Protein AF-A0A2E3BZE8-F1 (afdb_monomer_lite)

Structure (mmCIF, N/CA/C/O backbone):
data_AF-A0A2E3BZE8-F1
#
_entry.id   AF-A0A2E3BZE8-F1
#
loop_
_atom_site.group_PDB
_atom_site.id
_atom_site.type_symbol
_atom_site.label_atom_id
_atom_site.label_alt_id
_atom_site.label_comp_id
_atom_site.label_asym_id
_atom_site.label_entity_id
_atom_site.label_seq_id
_atom_site.pdbx_PDB_ins_code
_atom_site.Cartn_x
_atom_site.Cartn_y
_atom_site.Cartn_z
_atom_site.occupancy
_atom_site.B_iso_or_equiv
_atom_site.auth_seq_id
_atom_site.auth_comp_id
_atom_site.auth_asym_id
_atom_site.auth_atom_id
_atom_site.pdbx_PDB_model_num
ATOM 1 N N . MET A 1 1 ? -18.533 17.119 32.864 1.00 34.22 1 MET A N 1
ATOM 2 C CA . MET A 1 1 ? -18.103 16.038 33.777 1.00 34.22 1 MET A CA 1
ATOM 3 C C . MET A 1 1 ? -16.631 15.806 33.502 1.00 34.22 1 MET A C 1
ATOM 5 O O . MET A 1 1 ? -16.277 15.773 32.334 1.00 34.22 1 MET A O 1
ATOM 9 N N . ALA A 1 2 ? -15.791 15.794 34.536 1.00 28.31 2 ALA A N 1
ATOM 10 C CA . ALA A 1 2 ? -14.336 15.775 34.400 1.00 28.31 2 ALA A CA 1
ATOM 11 C C . ALA A 1 2 ? -13.867 14.478 33.720 1.00 28.31 2 ALA A C 1
ATOM 13 O O . ALA A 1 2 ? -13.972 13.406 34.313 1.00 28.31 2 ALA A O 1
ATOM 14 N N . SER A 1 3 ? -13.393 14.578 32.476 1.00 34.66 3 SER A N 1
ATOM 15 C CA . SER A 1 3 ? -12.684 13.498 31.798 1.00 34.66 3 SER A CA 1
ATOM 16 C C . SER A 1 3 ? -11.308 13.385 32.433 1.00 34.66 3 SER A C 1
ATOM 18 O O . SER A 1 3 ? -10.501 14.308 32.368 1.00 34.66 3 SER A O 1
ATOM 20 N N . THR A 1 4 ? -11.035 12.265 33.088 1.00 42.59 4 THR A N 1
ATOM 21 C CA . THR A 1 4 ? -9.654 11.847 33.304 1.00 42.59 4 THR A CA 1
ATOM 22 C C . THR A 1 4 ? -9.092 11.603 31.905 1.00 42.59 4 THR A C 1
ATOM 24 O O . THR A 1 4 ? -9.477 10.633 31.259 1.00 42.59 4 THR A O 1
ATOM 27 N N . GLU A 1 5 ? -8.327 12.553 31.368 1.00 57.06 5 GLU A N 1
ATOM 28 C CA . GLU A 1 5 ? -7.725 12.426 30.038 1.00 57.06 5 GLU A CA 1
ATOM 29 C C . GLU A 1 5 ? -6.715 11.280 30.092 1.00 57.06 5 GLU A C 1
ATOM 31 O O . GLU A 1 5 ? -5.669 11.374 30.736 1.00 57.06 5 GLU A O 1
ATOM 36 N N . TYR A 1 6 ? -7.066 10.152 29.479 1.00 77.38 6 TYR A N 1
ATOM 37 C CA . TYR A 1 6 ? -6.140 9.048 29.315 1.00 77.38 6 TYR A CA 1
ATOM 38 C C . TYR A 1 6 ? -5.202 9.395 28.157 1.00 77.38 6 TYR A C 1
ATOM 40 O O . TYR A 1 6 ? -5.592 9.341 26.992 1.00 77.38 6 TYR A O 1
ATOM 48 N N . LEU A 1 7 ? -3.976 9.787 28.497 1.00 87.44 7 LEU A N 1
ATOM 49 C CA . LEU A 1 7 ? -2.943 10.174 27.540 1.00 87.44 7 LEU A CA 1
ATOM 50 C C . LEU A 1 7 ? -2.061 8.969 27.199 1.00 87.44 7 LEU A C 1
ATOM 52 O O . LEU A 1 7 ? -1.610 8.251 28.093 1.00 87.44 7 LEU A O 1
ATOM 56 N N . LEU A 1 8 ? -1.790 8.775 25.911 1.00 92.88 8 LEU A N 1
ATOM 57 C CA . LEU A 1 8 ? -0.784 7.848 25.403 1.00 92.88 8 LEU A CA 1
ATOM 58 C C . LEU A 1 8 ? 0.328 8.620 24.701 1.00 92.88 8 LEU A C 1
ATOM 60 O O . LEU A 1 8 ? 0.103 9.656 24.082 1.00 92.88 8 LEU A O 1
ATOM 64 N N . GLU A 1 9 ? 1.542 8.100 24.778 1.00 92.25 9 GLU A N 1
ATOM 65 C CA . GLU A 1 9 ? 2.711 8.735 24.184 1.00 92.25 9 GLU A CA 1
ATOM 66 C C . GLU A 1 9 ? 3.008 8.118 22.812 1.00 92.25 9 GLU A C 1
ATOM 68 O O . GLU A 1 9 ? 3.088 6.894 22.686 1.00 92.25 9 GLU A O 1
ATOM 73 N N . PHE A 1 10 ? 3.152 8.943 21.774 1.00 92.50 10 PHE A N 1
ATOM 74 C CA . PHE A 1 10 ? 3.497 8.469 20.432 1.00 92.50 10 PHE A CA 1
ATOM 75 C C . PHE A 1 10 ? 4.842 7.726 20.440 1.00 92.50 10 PHE A C 1
ATOM 77 O O . PHE A 1 10 ? 5.816 8.205 21.013 1.00 92.50 10 PHE A O 1
ATOM 84 N N . GLY A 1 11 ? 4.908 6.564 19.791 1.00 90.81 11 GLY A N 1
ATOM 85 C CA . GLY A 1 11 ? 6.099 5.709 19.764 1.00 90.81 11 GLY A CA 1
ATOM 86 C C . GLY A 1 11 ? 6.314 4.883 21.037 1.00 90.81 11 GLY A C 1
ATOM 87 O O . GLY A 1 11 ? 7.234 4.067 21.100 1.00 90.81 11 GLY A O 1
ATOM 88 N N . SER A 1 12 ? 5.475 5.056 22.066 1.00 92.94 12 SER A N 1
ATOM 89 C CA . SER A 1 12 ? 5.532 4.200 23.253 1.00 92.94 12 SER A CA 1
ATOM 90 C C . SER A 1 12 ? 5.038 2.785 22.946 1.00 92.94 12 SER A C 1
ATOM 92 O O . SER A 1 12 ? 4.241 2.557 22.034 1.00 92.94 12 SER A O 1
ATOM 94 N N . PHE A 1 13 ? 5.528 1.818 23.721 1.00 94.19 13 PHE A N 1
ATOM 95 C CA . PHE A 1 13 ? 5.222 0.403 23.545 1.00 94.19 13 PHE A CA 1
ATOM 96 C C . PHE A 1 13 ? 4.198 -0.068 24.581 1.00 94.19 13 PHE A C 1
ATOM 98 O O . PHE A 1 13 ? 4.456 0.001 25.783 1.00 94.19 13 PHE A O 1
ATOM 105 N N . LEU A 1 14 ? 3.055 -0.579 24.117 1.00 93.31 14 LEU A N 1
ATOM 106 C CA . LEU A 1 14 ? 1.966 -1.064 24.976 1.00 93.31 14 LEU A CA 1
ATOM 107 C C . LEU A 1 14 ? 2.020 -2.570 25.268 1.00 93.31 14 LEU A C 1
ATOM 109 O O . LEU A 1 14 ? 1.287 -3.049 26.133 1.00 93.31 14 LEU A O 1
ATOM 113 N N . GLY A 1 15 ? 2.895 -3.313 24.591 1.00 93.50 15 GLY A N 1
ATOM 114 C CA . GLY A 1 15 ? 2.989 -4.770 24.693 1.00 93.50 15 GLY A CA 1
ATOM 115 C C . GLY A 1 15 ? 2.784 -5.451 23.346 1.00 93.50 15 GLY A C 1
ATOM 116 O O . GLY A 1 15 ? 2.519 -4.796 22.351 1.00 93.50 15 GLY A O 1
ATOM 117 N N . GLU A 1 16 ? 2.897 -6.774 23.308 1.00 93.69 16 GLU A N 1
ATOM 118 C CA . GLU A 1 16 ? 2.625 -7.558 22.099 1.00 93.69 16 GLU A CA 1
ATOM 119 C C . GLU A 1 16 ? 1.145 -7.970 22.020 1.00 93.69 16 GLU A C 1
ATOM 121 O O . GLU A 1 16 ? 0.437 -8.004 23.032 1.00 93.69 16 GLU A O 1
ATOM 126 N N . GLU A 1 17 ? 0.668 -8.320 20.820 1.00 93.56 17 GLU A N 1
ATOM 127 C CA . GLU A 1 17 ? -0.657 -8.927 20.665 1.00 93.56 17 GLU A CA 1
ATOM 128 C C . GLU A 1 17 ? -0.767 -10.228 21.477 1.00 93.56 17 GLU A C 1
ATOM 130 O O . GLU A 1 17 ? 0.190 -10.991 21.634 1.00 93.56 17 GLU A O 1
ATOM 135 N N . THR A 1 18 ? -1.975 -10.532 21.949 1.00 94.19 18 THR A N 1
ATOM 136 C CA . THR A 1 18 ? -2.276 -11.777 22.671 1.00 94.19 18 THR A CA 1
ATOM 137 C C . THR A 1 18 ? -3.577 -12.387 22.152 1.00 94.19 18 THR A C 1
ATOM 139 O O . THR A 1 18 ? -4.221 -11.857 21.247 1.00 94.19 18 THR A O 1
ATOM 142 N N . LEU A 1 19 ? -4.022 -13.521 22.701 1.00 92.62 19 LEU A N 1
ATOM 143 C CA . LEU A 1 19 ? -5.352 -14.034 22.348 1.00 92.62 19 LEU A CA 1
ATOM 144 C C . LEU A 1 19 ? -6.480 -13.073 22.740 1.00 92.62 19 LEU A C 1
ATOM 146 O O . LEU A 1 19 ? -7.500 -13.074 22.055 1.00 92.62 19 LEU A O 1
ATOM 150 N N . GLU A 1 20 ? -6.269 -12.262 23.779 1.00 94.94 20 GLU A N 1
ATOM 151 C CA . GLU A 1 20 ? -7.228 -11.297 24.325 1.00 94.94 20 GLU A CA 1
ATOM 152 C C . GLU A 1 20 ? -7.051 -9.885 23.765 1.00 94.94 20 GLU A C 1
ATOM 154 O O . GLU A 1 20 ? -7.937 -9.062 23.941 1.00 94.94 20 GLU A O 1
ATOM 159 N N . VAL A 1 21 ? -5.929 -9.585 23.107 1.00 95.62 21 VAL A N 1
ATOM 160 C CA . VAL A 1 21 ? -5.599 -8.238 22.625 1.00 95.62 21 VAL A CA 1
ATOM 161 C C . VAL A 1 21 ? -5.227 -8.293 21.151 1.00 95.62 21 VAL A C 1
ATOM 163 O O . VAL A 1 21 ? -4.306 -9.012 20.766 1.00 95.62 21 VAL A O 1
ATOM 166 N N . GLU A 1 22 ? -5.932 -7.516 20.338 1.00 97.06 22 GLU A N 1
ATOM 167 C CA . GLU A 1 22 ? -5.628 -7.300 18.927 1.00 97.06 22 GLU A CA 1
ATOM 168 C C . GLU A 1 22 ? -5.341 -5.818 18.671 1.00 97.06 22 GLU A C 1
ATOM 170 O O . GLU A 1 22 ? -6.134 -4.946 19.043 1.00 97.06 22 GLU A O 1
ATOM 175 N N . PHE A 1 23 ? -4.250 -5.542 17.965 1.00 97.38 23 PHE A N 1
ATOM 176 C CA . PHE A 1 23 ? -3.869 -4.209 17.524 1.00 97.38 23 PHE A CA 1
ATOM 177 C C . PHE A 1 23 ? -4.143 -4.037 16.040 1.00 97.38 23 PHE A C 1
ATOM 179 O O . PHE A 1 23 ? -4.010 -4.965 15.243 1.00 97.38 23 PHE A O 1
ATOM 186 N N . LYS A 1 24 ? -4.582 -2.848 15.638 1.00 95.81 24 LYS A N 1
ATOM 187 C CA . LYS A 1 24 ? -4.798 -2.514 14.234 1.00 95.81 24 LYS A CA 1
ATOM 188 C C . LYS A 1 24 ? -4.167 -1.179 13.903 1.00 95.81 24 LYS A C 1
ATOM 190 O O . LYS A 1 24 ? -4.639 -0.116 14.321 1.00 95.81 24 LYS A O 1
ATOM 195 N N . GLU A 1 25 ? -3.152 -1.261 13.052 1.00 94.25 25 GLU A N 1
ATOM 196 C CA . GLU A 1 25 ? -2.464 -0.098 12.525 1.00 94.25 25 GLU A CA 1
ATOM 197 C C . GLU A 1 25 ? -3.381 0.691 11.584 1.00 94.25 25 GLU A C 1
ATOM 199 O O . GLU A 1 25 ? -3.942 0.160 10.612 1.00 94.25 25 GLU A O 1
ATOM 204 N N . PHE A 1 26 ? -3.531 1.984 11.860 1.00 91.38 26 PHE A N 1
ATOM 205 C CA . PHE A 1 26 ? -4.225 2.887 10.958 1.00 91.38 26 PHE A CA 1
ATOM 206 C C . PHE A 1 26 ? -3.326 3.213 9.761 1.00 91.38 26 PHE A C 1
ATOM 208 O O . PHE A 1 26 ? -2.214 3.699 9.929 1.00 91.38 26 PHE A O 1
ATOM 215 N N . SER A 1 27 ? -3.813 2.980 8.540 1.00 87.94 27 SER A N 1
ATOM 216 C CA . SER A 1 27 ? -3.079 3.338 7.325 1.00 87.94 27 SER A CA 1
ATOM 217 C C . SER A 1 27 ? -4.012 3.788 6.204 1.00 87.94 27 SER A C 1
ATOM 219 O O . SER A 1 27 ? -5.048 3.173 5.918 1.00 87.94 27 SER A O 1
ATOM 221 N N . LEU A 1 28 ? -3.613 4.851 5.504 1.00 82.88 28 LEU A N 1
ATOM 222 C CA . LEU A 1 28 ? -4.351 5.406 4.372 1.00 82.88 28 LEU A CA 1
ATOM 223 C C . LEU A 1 28 ? -4.132 4.574 3.098 1.00 82.88 28 LEU A C 1
ATOM 225 O O . LEU A 1 28 ? -3.298 4.880 2.244 1.00 82.88 28 LEU A O 1
ATOM 229 N N . ARG A 1 29 ? -4.879 3.478 2.943 1.00 73.12 29 ARG A N 1
ATOM 230 C CA . ARG A 1 29 ? -4.656 2.515 1.847 1.00 73.12 29 ARG A CA 1
ATOM 231 C C . ARG A 1 29 ? -4.663 3.153 0.449 1.00 73.12 29 ARG A C 1
ATOM 233 O O . ARG A 1 29 ? -5.627 3.791 0.036 1.00 73.12 29 ARG A O 1
ATOM 240 N N . LYS A 1 30 ? -3.624 2.846 -0.340 1.00 63.56 30 LYS A N 1
ATOM 241 C CA . LYS A 1 30 ? -3.334 3.433 -1.666 1.00 63.56 30 LYS A CA 1
ATOM 242 C C . LYS A 1 30 ? -4.493 3.434 -2.661 1.00 63.56 30 LYS A C 1
ATOM 244 O O . LYS A 1 30 ? -4.677 4.417 -3.360 1.00 63.56 30 LYS A O 1
ATOM 249 N N . HIS A 1 31 ? -5.252 2.343 -2.748 1.00 62.84 31 HIS A N 1
ATOM 250 C CA . HIS A 1 31 ? -6.355 2.223 -3.712 1.00 62.84 31 HIS A CA 1
ATOM 251 C C . HIS A 1 31 ? -7.541 3.142 -3.389 1.00 62.84 31 HIS A C 1
ATOM 253 O O . HIS A 1 31 ? -8.444 3.269 -4.206 1.00 62.84 31 HIS A O 1
ATOM 259 N N . ARG A 1 32 ? -7.544 3.756 -2.202 1.00 61.53 32 ARG A N 1
ATOM 260 C CA . ARG A 1 32 ? -8.564 4.707 -1.765 1.00 61.53 32 ARG A CA 1
ATOM 261 C C . ARG A 1 32 ? -8.051 6.137 -1.717 1.00 61.53 32 ARG A C 1
ATOM 263 O O . ARG A 1 32 ? -8.847 7.043 -1.533 1.00 61.53 32 ARG A O 1
ATOM 270 N N . LEU A 1 33 ? -6.744 6.346 -1.876 1.00 67.31 33 LEU A N 1
ATOM 271 C CA . LEU A 1 33 ? -6.174 7.683 -1.919 1.00 67.31 33 LEU A CA 1
ATOM 272 C C . LEU A 1 33 ? -6.591 8.347 -3.231 1.00 67.31 33 LEU A C 1
ATOM 274 O O . LEU A 1 33 ? -6.132 7.962 -4.304 1.00 67.31 33 LEU A O 1
ATOM 278 N N . ILE A 1 34 ? -7.475 9.337 -3.118 1.00 72.50 34 ILE A N 1
ATOM 279 C CA . ILE A 1 34 ? -7.963 10.148 -4.243 1.00 72.50 34 ILE A CA 1
ATOM 280 C C . ILE A 1 34 ? -6.951 11.263 -4.582 1.00 72.50 34 ILE A C 1
ATOM 282 O O . ILE A 1 34 ? -7.037 11.884 -5.636 1.00 72.50 34 ILE A O 1
ATOM 286 N N . PHE A 1 35 ? -5.955 11.488 -3.719 1.00 80.56 35 PHE A N 1
ATOM 287 C CA . PHE A 1 35 ? -4.980 12.561 -3.880 1.00 80.56 35 PHE A CA 1
ATOM 288 C C . PHE A 1 35 ? -4.013 12.302 -5.037 1.00 80.56 35 PHE A C 1
ATOM 290 O O . PHE A 1 35 ? -3.425 11.229 -5.172 1.00 80.56 35 PHE A O 1
ATOM 297 N N . THR A 1 36 ? -3.794 13.330 -5.839 1.00 82.69 36 THR A N 1
ATOM 298 C CA . THR A 1 36 ? -2.708 13.439 -6.803 1.00 82.69 36 THR A CA 1
ATOM 299 C C . THR A 1 36 ? -1.374 13.640 -6.088 1.00 82.69 36 THR A C 1
ATOM 301 O O . THR A 1 36 ? -1.296 14.073 -4.939 1.00 82.69 36 THR A O 1
ATOM 304 N N . LYS A 1 37 ? -0.276 13.363 -6.793 1.00 80.75 37 LYS A N 1
ATOM 305 C CA . LYS A 1 37 ? 1.073 13.582 -6.262 1.00 80.75 37 LYS A CA 1
ATOM 306 C C . LYS A 1 37 ? 1.313 15.039 -5.837 1.00 80.75 37 LYS A C 1
ATOM 308 O O . LYS A 1 37 ? 1.992 15.269 -4.839 1.00 80.75 37 LYS A O 1
ATOM 313 N N . ASP A 1 38 ? 0.771 15.996 -6.587 1.00 82.38 38 ASP A N 1
ATOM 314 C CA . ASP A 1 38 ? 0.958 17.423 -6.317 1.00 82.38 38 ASP A CA 1
ATOM 315 C C . ASP A 1 38 ? 0.174 17.868 -5.076 1.00 82.38 38 ASP A C 1
ATOM 317 O O . ASP A 1 38 ? 0.690 18.652 -4.282 1.00 82.38 38 ASP A O 1
ATOM 321 N N . GLU A 1 39 ? -1.015 17.303 -4.842 1.00 85.88 39 GLU A N 1
ATOM 322 C CA . GLU A 1 39 ? -1.764 17.509 -3.595 1.00 85.88 39 GLU A CA 1
ATOM 323 C C . GLU A 1 39 ? -0.997 16.962 -2.394 1.00 85.88 39 GLU A C 1
ATOM 325 O O . GLU A 1 39 ? -0.782 17.686 -1.425 1.00 85.88 39 GLU A O 1
ATOM 330 N N . VAL A 1 40 ? -0.490 15.727 -2.480 1.00 84.62 40 VAL A N 1
ATOM 331 C CA . VAL A 1 40 ? 0.312 15.145 -1.392 1.00 84.62 40 VAL A CA 1
ATOM 332 C C . VAL A 1 40 ? 1.564 15.979 -1.115 1.00 84.62 40 VAL A C 1
ATOM 334 O O . VAL A 1 40 ? 1.919 16.215 0.039 1.00 84.62 40 VAL A O 1
ATOM 337 N N . TYR A 1 41 ? 2.225 16.467 -2.166 1.00 81.62 41 TYR A N 1
ATOM 338 C CA . TYR A 1 41 ? 3.357 17.375 -2.023 1.00 81.62 41 TYR A CA 1
ATOM 339 C C . TYR A 1 41 ? 2.962 18.689 -1.335 1.00 81.62 41 TYR A C 1
ATOM 341 O O . TYR A 1 41 ? 3.696 19.164 -0.468 1.00 81.62 41 TYR A O 1
ATOM 349 N N . SER A 1 42 ? 1.808 19.255 -1.693 1.00 84.19 42 SER A N 1
ATOM 350 C CA . SER A 1 42 ? 1.260 20.465 -1.076 1.00 84.19 42 SER A CA 1
ATOM 351 C C . SER A 1 42 ? 0.996 20.268 0.418 1.00 84.19 42 SER A C 1
ATOM 353 O O . SER A 1 42 ? 1.433 21.096 1.213 1.00 84.19 42 SER A O 1
ATOM 355 N N . PHE A 1 43 ? 0.382 19.146 0.815 1.00 87.06 43 PHE A N 1
ATOM 356 C CA . PHE A 1 43 ? 0.111 18.830 2.224 1.00 87.06 43 PHE A CA 1
ATOM 357 C C . PHE A 1 43 ? 1.397 18.780 3.049 1.00 87.06 43 PHE A C 1
ATOM 359 O O . PHE A 1 43 ? 1.514 19.465 4.059 1.00 87.06 43 PHE A O 1
ATOM 366 N N . ILE A 1 44 ? 2.398 18.032 2.572 1.00 82.75 44 ILE A N 1
ATOM 367 C CA . ILE A 1 44 ? 3.692 17.887 3.255 1.00 82.75 44 ILE A CA 1
ATOM 368 C C . ILE A 1 44 ? 4.415 19.237 3.351 1.00 82.75 44 ILE A C 1
ATOM 370 O O . ILE A 1 44 ? 4.982 19.573 4.386 1.00 82.75 44 ILE A O 1
ATOM 374 N N . LYS A 1 45 ? 4.414 20.025 2.270 1.00 82.12 45 LYS A N 1
ATOM 375 C CA . LYS A 1 45 ? 5.129 21.306 2.223 1.00 82.12 45 LYS A CA 1
ATOM 376 C C . LYS A 1 45 ? 4.474 22.372 3.102 1.00 82.12 45 LYS A C 1
ATOM 378 O O . LYS A 1 45 ? 5.184 23.128 3.759 1.00 82.12 45 LYS A O 1
ATOM 383 N N . ASN A 1 46 ? 3.147 22.455 3.067 1.00 85.50 46 ASN A N 1
ATOM 384 C CA . ASN A 1 46 ? 2.385 23.496 3.753 1.00 85.50 46 ASN A CA 1
ATOM 385 C C . ASN A 1 46 ? 1.996 23.095 5.182 1.00 85.50 46 ASN A C 1
ATOM 387 O O . ASN A 1 46 ? 1.487 23.937 5.911 1.00 85.50 46 ASN A O 1
ATOM 391 N N . GLN A 1 47 ? 2.234 21.835 5.570 1.00 83.50 47 GLN A N 1
ATOM 392 C CA . GLN A 1 47 ? 1.813 21.249 6.849 1.00 83.50 47 GLN A CA 1
ATOM 393 C C . GLN A 1 47 ? 0.300 21.376 7.096 1.00 83.50 47 GLN A C 1
ATOM 395 O O . GLN A 1 47 ? -0.158 21.426 8.233 1.00 83.50 47 GLN A O 1
ATOM 400 N N . ASP A 1 48 ? -0.483 21.412 6.015 1.00 86.69 48 ASP A N 1
ATOM 401 C CA . ASP A 1 48 ? -1.941 21.395 6.066 1.00 86.69 48 ASP A CA 1
ATOM 402 C C . ASP A 1 48 ? -2.427 19.991 5.721 1.00 86.69 48 ASP A C 1
ATOM 404 O O . ASP A 1 48 ? -2.382 19.549 4.569 1.00 86.69 48 ASP A O 1
ATOM 408 N N . TYR A 1 49 ? -2.887 19.291 6.753 1.00 87.44 49 TYR A N 1
ATOM 409 C CA . TYR A 1 49 ? -3.375 17.924 6.645 1.00 87.44 49 TYR A CA 1
ATOM 410 C C . TYR A 1 49 ? -4.892 17.815 6.816 1.00 87.44 49 TYR A C 1
ATOM 412 O O . TYR A 1 49 ? -5.412 16.706 6.930 1.00 87.44 49 TYR A O 1
ATOM 420 N N . SER A 1 50 ? -5.625 18.932 6.780 1.00 83.62 50 SER A N 1
ATOM 421 C CA . SER A 1 50 ? -7.083 18.976 6.971 1.00 83.62 50 SER A CA 1
ATOM 422 C C . SER A 1 50 ? -7.844 18.022 6.038 1.00 83.62 50 SER A C 1
ATOM 424 O O . SER A 1 50 ? -8.736 17.285 6.466 1.00 83.62 50 SER A O 1
ATOM 426 N N . HIS A 1 51 ? -7.443 17.961 4.766 1.00 83.12 51 HIS A N 1
ATOM 427 C CA . HIS A 1 51 ? -8.001 17.035 3.778 1.00 83.12 51 HIS A CA 1
ATOM 428 C C . HIS A 1 51 ? -7.713 15.566 4.109 1.00 83.12 51 HIS A C 1
ATOM 430 O O . HIS A 1 51 ? -8.579 14.709 3.915 1.00 83.12 51 HIS A O 1
ATOM 436 N N . ILE A 1 52 ? -6.518 15.275 4.627 1.00 83.88 52 ILE A N 1
ATOM 437 C CA . ILE A 1 52 ? -6.135 13.927 5.054 1.00 83.88 52 ILE A CA 1
ATOM 438 C C . ILE A 1 52 ? -6.955 13.517 6.280 1.00 83.88 52 ILE A C 1
ATOM 440 O O . ILE A 1 52 ? -7.497 12.412 6.308 1.00 83.88 52 ILE A O 1
ATOM 444 N N . CYS A 1 53 ? -7.119 14.422 7.248 1.00 84.12 53 CYS A N 1
ATOM 445 C CA . CYS A 1 53 ? -7.980 14.220 8.406 1.00 84.12 53 CYS A CA 1
ATOM 446 C C . CYS A 1 53 ? -9.415 13.912 7.955 1.00 84.12 53 CYS A C 1
ATOM 448 O O . CYS A 1 53 ? -9.959 12.874 8.323 1.00 84.12 53 CYS A O 1
ATOM 450 N N . LYS A 1 54 ? -10.012 14.714 7.065 1.00 83.56 54 LYS A N 1
ATOM 451 C CA . LYS A 1 54 ? -11.366 14.440 6.550 1.00 83.56 54 LYS A CA 1
ATOM 452 C C . LYS A 1 54 ? -11.488 13.047 5.922 1.00 83.56 54 LYS A C 1
ATOM 454 O O . LYS A 1 54 ? -12.460 12.345 6.172 1.00 83.56 54 LYS A O 1
ATOM 459 N N . PHE A 1 55 ? -10.490 12.637 5.144 1.00 85.81 55 PHE A N 1
ATOM 460 C CA . PHE A 1 55 ? -10.463 11.320 4.513 1.00 85.81 55 PHE A CA 1
ATOM 461 C C . PHE A 1 55 ? -10.266 10.167 5.518 1.00 85.81 55 PHE A C 1
ATOM 463 O O . PHE A 1 55 ? -10.750 9.057 5.297 1.00 85.81 55 PHE A O 1
ATOM 470 N N . SER A 1 56 ? -9.595 10.414 6.647 1.00 87.50 56 SER A N 1
ATOM 471 C CA . SER A 1 56 ? -9.360 9.395 7.679 1.00 87.50 56 SER A CA 1
ATOM 472 C C . SER A 1 56 ? -10.650 8.860 8.311 1.00 87.50 56 SER A C 1
ATOM 474 O O . SER A 1 56 ? -10.702 7.679 8.651 1.00 87.50 56 SER A O 1
ATOM 476 N N . ARG A 1 57 ? -11.714 9.674 8.364 1.00 89.38 57 ARG A N 1
ATOM 477 C CA . ARG A 1 57 ? -13.050 9.261 8.815 1.00 89.38 57 ARG A CA 1
ATOM 478 C C . ARG A 1 57 ? -13.606 8.103 7.984 1.00 89.38 57 ARG A C 1
ATOM 480 O O . ARG A 1 57 ? -14.015 7.088 8.542 1.00 89.38 57 ARG A O 1
ATOM 487 N N . ASP A 1 58 ? -13.569 8.212 6.657 1.00 88.44 58 ASP A N 1
ATOM 488 C CA . ASP A 1 58 ? -14.078 7.168 5.752 1.00 88.44 58 ASP A CA 1
ATOM 489 C C . ASP A 1 58 ? -13.247 5.879 5.855 1.00 88.44 58 ASP A C 1
ATOM 491 O O . ASP A 1 58 ? -13.765 4.755 5.797 1.00 88.44 58 ASP A O 1
ATOM 495 N N . VAL A 1 59 ? -11.932 6.034 6.043 1.00 89.75 59 VAL A N 1
ATOM 496 C CA . VAL A 1 59 ? -11.028 4.910 6.303 1.00 89.75 59 VAL A CA 1
ATOM 497 C C . VAL A 1 59 ? -11.407 4.222 7.613 1.00 89.75 59 VAL A C 1
ATOM 499 O O . VAL A 1 59 ? -11.529 2.997 7.622 1.00 89.75 59 VAL A O 1
ATOM 502 N N . LEU A 1 60 ? -11.650 4.981 8.683 1.00 91.62 60 LEU A N 1
ATOM 503 C CA . LEU A 1 60 ? -12.006 4.446 9.994 1.00 91.62 60 LEU A CA 1
ATOM 504 C C . LEU A 1 60 ? -13.344 3.695 9.974 1.00 91.62 60 LEU A C 1
ATOM 506 O O . LEU A 1 60 ? -13.412 2.574 10.475 1.00 91.62 60 LEU A O 1
ATOM 510 N N . ILE A 1 61 ? -14.368 4.235 9.305 1.00 92.25 61 ILE A N 1
ATOM 511 C CA . ILE A 1 61 ? -15.649 3.534 9.092 1.00 92.25 61 ILE A CA 1
ATOM 512 C C . ILE A 1 61 ? -15.403 2.173 8.437 1.00 92.25 61 ILE A C 1
ATOM 514 O O . ILE A 1 61 ? -15.897 1.144 8.894 1.00 92.25 61 ILE A O 1
ATOM 518 N N . THR A 1 62 ? -14.553 2.134 7.414 1.00 91.12 62 THR A N 1
ATOM 519 C CA . THR A 1 62 ? -14.247 0.873 6.733 1.00 91.12 62 THR A CA 1
ATOM 520 C C . THR A 1 62 ? -13.440 -0.089 7.612 1.00 91.12 62 THR A C 1
ATOM 522 O O . THR A 1 62 ? -13.558 -1.311 7.495 1.00 91.12 62 THR A O 1
ATOM 525 N N . TYR A 1 63 ? -12.579 0.429 8.485 1.00 93.19 63 TYR A N 1
ATOM 526 C CA . TYR A 1 63 ? -11.898 -0.389 9.483 1.00 93.19 63 TYR A CA 1
ATOM 527 C C . TYR A 1 63 ? -12.919 -1.027 10.429 1.00 93.19 63 TYR A C 1
ATOM 529 O O . TYR A 1 63 ? -12.867 -2.238 10.642 1.00 93.19 63 TYR A O 1
ATOM 537 N N . PHE A 1 64 ? -13.889 -0.257 10.921 1.00 95.50 64 PHE A N 1
ATOM 538 C CA . PHE A 1 64 ? -14.964 -0.771 11.765 1.00 95.50 64 PHE A CA 1
ATOM 539 C C . PHE A 1 64 ? -15.762 -1.870 11.064 1.00 95.50 64 PHE A C 1
ATOM 541 O O . PHE A 1 64 ? -15.881 -2.963 11.612 1.00 95.50 64 PHE A O 1
ATOM 548 N N . GLU A 1 65 ? -16.201 -1.644 9.827 1.00 93.81 65 GLU A N 1
ATOM 549 C CA . GLU A 1 65 ? -16.930 -2.637 9.023 1.00 93.81 65 GLU A CA 1
ATOM 550 C C . GLU A 1 65 ? -16.158 -3.947 8.812 1.00 93.81 65 GLU A C 1
ATOM 552 O O . GLU A 1 65 ? -16.748 -5.025 8.818 1.00 93.81 65 GLU A O 1
ATOM 557 N N . ASN A 1 66 ? -14.835 -3.882 8.637 1.00 92.12 66 ASN A N 1
ATOM 558 C CA . ASN A 1 66 ? -14.029 -5.071 8.351 1.00 92.12 66 ASN A CA 1
ATOM 559 C C . ASN A 1 66 ? -13.554 -5.811 9.602 1.00 92.12 66 ASN A C 1
ATOM 561 O O . ASN A 1 66 ? -13.402 -7.036 9.574 1.00 92.12 66 ASN A O 1
ATOM 565 N N . TYR A 1 67 ? -13.240 -5.079 10.670 1.00 95.56 67 TYR A N 1
ATOM 566 C CA . TYR A 1 67 ? -12.548 -5.638 11.826 1.00 95.56 67 TYR A CA 1
ATOM 567 C C . TYR A 1 67 ? -13.487 -5.903 12.998 1.00 95.56 67 TYR A C 1
ATOM 569 O O . TYR A 1 67 ? -13.361 -6.959 13.614 1.00 95.56 67 TYR A O 1
ATOM 577 N N . ILE A 1 68 ? -14.460 -5.031 13.279 1.00 96.94 68 ILE A N 1
ATOM 578 C CA . ILE A 1 68 ? -15.340 -5.218 14.442 1.00 96.94 68 ILE A CA 1
ATOM 579 C C . ILE A 1 68 ? -16.159 -6.505 14.318 1.00 96.94 68 ILE A C 1
ATOM 581 O O . ILE A 1 68 ? -16.050 -7.321 15.230 1.00 96.94 68 ILE A O 1
ATOM 585 N N . PRO A 1 69 ? -16.883 -6.786 13.211 1.00 96.06 69 PRO A N 1
ATOM 586 C CA . PRO A 1 69 ? -17.652 -8.025 13.097 1.00 96.06 69 PRO A CA 1
ATOM 587 C C . PRO A 1 69 ? -16.801 -9.283 13.278 1.00 96.06 69 PRO A C 1
ATOM 589 O O . PRO A 1 69 ? -17.203 -10.232 13.955 1.00 96.06 69 PRO A O 1
ATOM 592 N N . LYS A 1 70 ? -15.596 -9.261 12.697 1.00 94.81 70 LYS A N 1
ATOM 593 C CA . LYS A 1 70 ? -14.628 -10.353 12.767 1.00 94.81 70 LYS A CA 1
ATOM 594 C C . LYS A 1 70 ? -14.181 -10.597 14.208 1.00 94.81 70 LYS A C 1
ATOM 596 O O . LYS A 1 70 ? -14.272 -11.729 14.674 1.00 94.81 70 LYS A O 1
ATOM 601 N N . TYR A 1 71 ? -13.658 -9.574 14.884 1.00 95.06 71 TYR A N 1
ATOM 602 C CA . TYR A 1 71 ? -13.055 -9.738 16.208 1.00 95.06 71 TYR A CA 1
ATOM 603 C C . TYR A 1 71 ? -14.094 -9.873 17.313 1.00 95.06 71 TYR A C 1
ATOM 605 O O . TYR A 1 71 ? -13.893 -10.699 18.193 1.00 95.06 71 TYR A O 1
ATOM 613 N N . PHE A 1 72 ? -15.232 -9.180 17.218 1.00 94.81 72 PHE A N 1
ATOM 614 C CA . PHE A 1 72 ? -16.373 -9.411 18.105 1.00 94.81 72 PHE A CA 1
ATOM 615 C C . PHE A 1 72 ? -16.766 -10.895 18.097 1.00 94.81 72 PHE A C 1
ATOM 617 O O . PHE A 1 72 ? -16.717 -11.553 19.132 1.00 94.81 72 PHE A O 1
ATOM 624 N N . SER A 1 73 ? -17.018 -11.464 16.912 1.00 92.06 73 SER A N 1
ATOM 625 C CA . SER A 1 73 ? -17.339 -12.893 16.781 1.00 92.06 73 SER A CA 1
ATOM 626 C C . SER A 1 73 ? -16.200 -13.787 17.289 1.00 92.06 73 SER A C 1
ATOM 628 O O . SER A 1 73 ? -16.445 -14.756 17.998 1.00 92.06 73 SER A O 1
ATOM 630 N N . ALA A 1 74 ? -14.943 -13.456 16.966 1.00 91.56 74 ALA A N 1
ATOM 631 C CA . ALA A 1 74 ? -13.782 -14.267 17.340 1.00 91.56 74 ALA A CA 1
ATOM 632 C C . ALA A 1 74 ? -13.556 -14.346 18.856 1.00 91.56 74 ALA A C 1
ATOM 634 O O . ALA A 1 74 ? -13.166 -15.405 19.351 1.00 91.56 74 ALA A O 1
ATOM 635 N N . PHE A 1 75 ? -13.756 -13.232 19.565 1.00 92.31 75 PHE A N 1
ATOM 636 C CA . PHE A 1 75 ? -13.615 -13.164 21.016 1.00 92.31 75 PHE A CA 1
ATOM 637 C C . PHE A 1 75 ? -14.783 -13.862 21.716 1.00 92.31 75 PHE A C 1
ATOM 639 O O . PHE A 1 75 ? -14.543 -14.653 22.622 1.00 92.31 75 PHE A O 1
ATOM 646 N N . LEU A 1 76 ? -16.026 -13.657 21.259 1.00 89.25 76 LEU A N 1
ATOM 647 C CA . LEU A 1 76 ? -17.196 -14.321 21.850 1.00 89.25 76 LEU A CA 1
ATOM 648 C C . LEU A 1 76 ? -17.207 -15.838 21.607 1.00 89.25 76 LEU A C 1
ATOM 650 O O . LEU A 1 76 ? -17.611 -16.593 22.486 1.00 89.25 76 LEU A O 1
ATOM 654 N N . ASN A 1 77 ? -16.721 -16.301 20.451 1.00 87.75 77 ASN A N 1
ATOM 655 C CA . ASN A 1 77 ? -16.625 -17.733 20.145 1.00 87.75 77 ASN A CA 1
ATOM 656 C C . ASN A 1 77 ? -15.582 -18.474 20.995 1.00 87.75 77 ASN A C 1
ATOM 658 O O . ASN A 1 77 ? -15.577 -19.706 21.015 1.00 87.75 77 ASN A O 1
ATOM 662 N N . ASN A 1 78 ? -14.686 -17.756 21.679 1.00 83.12 78 ASN A N 1
ATOM 663 C CA . ASN A 1 78 ? -13.664 -18.358 22.522 1.00 83.12 78 ASN A CA 1
ATOM 664 C C . ASN A 1 78 ? -14.042 -18.224 24.004 1.00 83.12 78 ASN A C 1
ATOM 666 O O . ASN A 1 78 ? -13.692 -17.257 24.678 1.00 83.12 78 ASN A O 1
ATOM 670 N N . SER A 1 79 ? -14.718 -19.249 24.529 1.00 75.62 79 SER A N 1
ATOM 671 C CA . SER A 1 79 ? -15.229 -19.278 25.908 1.00 75.62 79 SER A CA 1
ATOM 672 C C . SER A 1 79 ? -14.154 -19.238 27.001 1.00 75.62 79 SER A C 1
ATOM 674 O O . SER A 1 79 ? -14.487 -19.092 28.175 1.00 75.62 79 SER A O 1
ATOM 676 N N . LYS A 1 80 ? -12.873 -19.392 26.645 1.00 82.56 80 LYS A N 1
ATOM 677 C CA . LYS A 1 80 ? -11.756 -19.383 27.600 1.00 82.56 80 LYS A CA 1
ATOM 678 C C . LYS A 1 80 ? -11.187 -17.987 27.848 1.00 82.56 80 LYS A C 1
ATOM 680 O O . LYS A 1 80 ? -10.399 -17.838 28.778 1.00 82.56 80 LYS A O 1
ATOM 685 N N . LEU A 1 81 ? -11.528 -17.003 27.015 1.00 84.88 81 LEU A N 1
ATOM 686 C CA . LEU A 1 81 ? -11.028 -15.637 27.161 1.00 84.88 81 LEU A CA 1
ATOM 687 C C . LEU A 1 81 ? -11.825 -14.893 28.231 1.00 84.88 81 LEU A C 1
ATOM 689 O O . LEU A 1 81 ? -13.051 -15.005 28.290 1.00 84.88 81 LEU A O 1
ATOM 693 N N . GLN A 1 82 ? -11.121 -14.131 29.068 1.00 81.81 82 GLN A N 1
ATOM 694 C CA . GLN A 1 82 ? -11.746 -13.304 30.103 1.00 81.81 82 GLN A CA 1
ATOM 695 C C . GLN A 1 82 ? -12.088 -11.903 29.605 1.00 81.81 82 GLN A C 1
ATOM 697 O O . GLN A 1 82 ? -12.935 -11.239 30.204 1.00 81.81 82 GLN A O 1
ATOM 702 N N . LYS A 1 83 ? -11.439 -11.466 28.519 1.00 84.62 83 LYS A N 1
ATOM 703 C CA . LYS A 1 83 ? -11.741 -10.224 27.804 1.00 84.62 83 LYS A CA 1
ATOM 704 C C . LYS A 1 83 ? -11.286 -10.287 26.346 1.00 84.62 83 LYS A C 1
ATOM 706 O O . LYS A 1 83 ? -10.414 -11.079 25.989 1.00 84.62 83 LYS A O 1
ATOM 711 N N . GLY A 1 84 ? -11.869 -9.429 25.511 1.00 94.00 84 GLY A N 1
ATOM 712 C CA . GLY A 1 84 ? -11.444 -9.204 24.131 1.00 94.00 84 GLY A CA 1
ATOM 713 C C . GLY A 1 84 ? -11.245 -7.717 23.874 1.00 94.00 84 GLY A C 1
ATOM 714 O O . GLY A 1 84 ? -12.211 -6.961 23.853 1.00 94.00 84 GLY A O 1
ATOM 715 N N . GLU A 1 85 ? -10.007 -7.287 23.684 1.00 96.81 85 GLU A N 1
ATOM 716 C CA . GLU A 1 85 ? -9.631 -5.901 23.433 1.00 96.81 85 GLU A CA 1
ATOM 717 C C . GLU A 1 85 ? -9.201 -5.736 21.973 1.00 96.81 85 GLU A C 1
ATOM 719 O O . GLU A 1 85 ? -8.300 -6.421 21.489 1.00 96.81 85 GLU A O 1
ATOM 724 N N . LEU A 1 86 ? -9.837 -4.806 21.268 1.00 97.62 86 LEU A N 1
ATOM 725 C CA . LEU A 1 86 ? -9.458 -4.393 19.923 1.00 97.62 86 LEU A CA 1
ATOM 726 C C . LEU A 1 86 ? -9.048 -2.928 19.957 1.00 97.62 86 LEU A C 1
ATOM 728 O O . LEU A 1 86 ? -9.854 -2.065 20.307 1.00 97.62 86 LEU A O 1
ATOM 732 N N . TRP A 1 87 ? -7.817 -2.652 19.550 1.00 98.06 87 TRP A N 1
ATOM 733 C CA . TRP A 1 87 ? -7.278 -1.302 19.527 1.00 98.06 87 TRP A CA 1
ATOM 734 C C . TRP A 1 87 ? -7.012 -0.835 18.099 1.00 98.06 87 TRP A C 1
ATOM 736 O O . TRP A 1 87 ? -6.447 -1.568 17.288 1.00 98.06 87 TRP A O 1
ATOM 746 N N . PHE A 1 88 ? -7.366 0.411 17.804 1.00 97.19 88 PHE A N 1
ATOM 747 C CA . PHE A 1 88 ? -7.060 1.088 16.548 1.00 97.19 88 PHE A CA 1
ATOM 748 C C . PHE A 1 88 ? -6.060 2.217 16.786 1.00 97.19 88 PHE A C 1
ATOM 750 O O . PHE A 1 88 ? -6.226 2.996 17.722 1.00 97.19 88 PHE A O 1
ATOM 757 N N . GLY A 1 89 ? -5.061 2.332 15.908 1.00 95.50 89 GLY A N 1
ATOM 758 C CA . GLY A 1 89 ? -3.973 3.308 16.054 1.00 95.50 89 GLY A CA 1
ATOM 759 C C . GLY A 1 89 ? -2.759 2.765 16.818 1.00 95.50 89 GLY A C 1
ATOM 760 O O . GLY A 1 89 ? -1.931 3.541 17.283 1.00 95.50 89 GLY A O 1
ATOM 761 N N . ILE A 1 90 ? -2.644 1.442 16.944 1.00 96.50 90 ILE A N 1
ATOM 762 C CA . ILE A 1 90 ? -1.461 0.757 17.478 1.00 96.50 90 ILE A CA 1
ATOM 763 C C . ILE A 1 90 ? -0.915 -0.141 16.369 1.00 96.50 90 ILE A C 1
ATOM 765 O O . ILE A 1 90 ? -1.701 -0.788 15.673 1.00 96.50 90 ILE A O 1
ATOM 769 N N . SER A 1 91 ? 0.401 -0.151 16.173 1.00 94.88 91 SER A N 1
ATOM 770 C CA . SER A 1 91 ? 1.048 -1.025 15.194 1.00 94.88 91 SER A CA 1
ATOM 771 C C . SER A 1 91 ? 0.887 -2.504 15.560 1.00 94.88 91 SER A C 1
ATOM 773 O O . SER A 1 91 ? 0.628 -2.854 16.712 1.00 94.88 91 SER A O 1
ATOM 775 N N . ASP A 1 92 ? 1.110 -3.398 14.596 1.00 90.38 92 ASP A N 1
ATOM 776 C CA . ASP A 1 92 ? 1.096 -4.848 14.853 1.00 90.38 92 ASP A CA 1
ATOM 777 C C . ASP A 1 92 ? 2.188 -5.276 15.861 1.00 90.38 92 ASP A C 1
ATOM 779 O O . ASP A 1 92 ? 2.112 -6.354 16.448 1.00 90.38 92 ASP A O 1
ATOM 783 N N . SER A 1 93 ? 3.215 -4.441 16.073 1.00 92.06 93 SER A N 1
ATOM 784 C CA . SER A 1 93 ? 4.232 -4.658 17.103 1.00 92.06 93 SER A CA 1
ATOM 785 C C . SER A 1 93 ? 3.875 -4.036 18.449 1.00 92.06 93 SER A C 1
ATOM 787 O O . SER A 1 93 ? 4.664 -4.198 19.362 1.00 92.06 93 SER A O 1
ATOM 789 N N . GLY A 1 94 ? 2.749 -3.332 18.601 1.00 94.38 94 GLY A N 1
ATOM 790 C CA . GLY A 1 94 ? 2.350 -2.726 19.877 1.00 94.38 94 GLY A CA 1
ATOM 791 C C . GLY A 1 94 ? 2.813 -1.291 20.112 1.00 94.38 94 GLY A C 1
ATOM 792 O O . GLY A 1 94 ? 2.747 -0.803 21.240 1.00 94.38 94 GLY A O 1
ATOM 793 N N . GLU A 1 95 ? 3.299 -0.614 19.074 1.00 95.00 95 GLU A N 1
ATOM 794 C CA . GLU A 1 95 ? 3.729 0.783 19.152 1.00 95.00 95 GLU A CA 1
ATOM 795 C C . GLU A 1 95 ? 2.537 1.730 18.964 1.00 95.00 95 GLU A C 1
ATOM 797 O O . GLU A 1 95 ? 1.713 1.540 18.065 1.00 95.00 95 GLU A O 1
ATOM 802 N N . VAL A 1 96 ? 2.431 2.759 19.805 1.00 95.19 96 VAL A N 1
ATOM 803 C CA . VAL A 1 96 ? 1.377 3.779 19.719 1.00 95.19 96 VAL A CA 1
ATOM 804 C C . VAL A 1 96 ? 1.656 4.714 18.546 1.00 95.19 96 VAL A C 1
ATOM 806 O O . VAL A 1 96 ? 2.567 5.534 18.606 1.00 95.19 96 VAL A O 1
ATOM 809 N N . LEU A 1 97 ? 0.833 4.644 17.499 1.00 94.19 97 LEU A N 1
ATOM 810 C CA . LEU A 1 97 ? 0.944 5.525 16.326 1.00 94.19 97 LEU A CA 1
ATOM 811 C C . LEU A 1 97 ? -0.195 6.552 16.243 1.00 94.19 97 LEU A C 1
ATOM 813 O O . LEU A 1 97 ? -0.065 7.608 15.625 1.00 94.19 97 LEU A O 1
ATOM 817 N N . GLY A 1 98 ? -1.331 6.236 16.857 1.00 93.81 98 GLY A N 1
ATOM 818 C CA . GLY A 1 98 ? -2.554 7.018 16.780 1.00 93.81 98 GLY A CA 1
ATOM 819 C C . GLY A 1 98 ? -3.210 7.012 15.397 1.00 93.81 98 GLY A C 1
ATOM 820 O O . GLY A 1 98 ? -2.745 6.409 14.426 1.00 93.81 98 GLY A O 1
ATOM 821 N N . LEU A 1 99 ? -4.345 7.694 15.321 1.00 93.38 99 LEU A N 1
ATOM 822 C CA . LEU A 1 99 ? -5.070 8.015 14.098 1.00 93.38 99 LEU A CA 1
ATOM 823 C C . LEU A 1 99 ? -5.645 9.434 14.202 1.00 93.38 99 LEU A C 1
ATOM 825 O O . LEU A 1 99 ? -5.926 9.881 15.314 1.00 93.38 99 LEU A O 1
ATOM 829 N N . PRO A 1 100 ? -5.832 10.164 13.088 1.00 90.62 100 PRO A N 1
ATOM 830 C CA . PRO A 1 100 ? -6.375 11.520 13.142 1.00 90.62 100 PRO A CA 1
ATOM 831 C C . PRO A 1 100 ? -7.777 11.571 13.765 1.00 90.62 100 PRO A C 1
ATOM 833 O O . PRO A 1 100 ? -8.700 10.895 13.300 1.00 90.62 100 PRO A O 1
ATOM 836 N N . ALA A 1 101 ? -7.943 12.398 14.800 1.00 85.00 101 ALA A N 1
ATOM 837 C CA . ALA A 1 101 ? -9.184 12.541 15.557 1.00 85.00 101 ALA A CA 1
ATOM 838 C C . ALA A 1 101 ? -10.263 13.249 14.724 1.00 85.00 101 ALA A C 1
ATOM 840 O O . ALA A 1 101 ? -10.355 14.475 14.694 1.00 85.00 101 ALA A O 1
ATOM 841 N N . THR A 1 102 ? -11.065 12.472 13.996 1.00 84.81 102 THR A N 1
ATOM 842 C CA . THR A 1 102 ? -12.023 13.007 13.007 1.00 84.81 102 THR A CA 1
ATOM 843 C C . THR A 1 102 ? -13.469 12.607 13.230 1.00 84.81 102 THR A C 1
ATOM 845 O O . THR A 1 102 ? -14.354 13.096 12.526 1.00 84.81 102 THR A O 1
ATOM 848 N N . MET A 1 103 ? -13.710 11.746 14.214 1.00 89.69 103 MET A N 1
ATOM 849 C CA . MET A 1 103 ? -15.038 11.323 14.634 1.00 89.69 103 MET A CA 1
ATOM 850 C C . MET A 1 103 ? -15.229 11.643 16.111 1.00 89.69 103 MET A C 1
ATOM 852 O O . MET A 1 103 ? -14.293 11.523 16.903 1.00 89.69 103 MET A O 1
ATOM 856 N N . THR A 1 104 ? -16.444 12.029 16.485 1.00 92.19 104 THR A N 1
ATOM 857 C CA . THR A 1 104 ? -16.804 12.184 17.898 1.00 92.19 104 THR A CA 1
ATOM 858 C C . THR A 1 104 ? -16.948 10.816 18.571 1.00 92.19 104 THR A C 1
ATOM 860 O O . THR A 1 104 ? -17.120 9.789 17.908 1.00 92.19 104 THR A O 1
ATOM 863 N N . TYR A 1 105 ? -16.933 10.792 19.907 1.00 93.31 105 TYR A N 1
ATOM 864 C CA . TYR A 1 105 ? -17.237 9.576 20.667 1.00 93.31 105 TYR A CA 1
ATOM 865 C C . TYR A 1 105 ? -18.594 8.973 20.275 1.00 93.31 105 TYR A C 1
ATOM 867 O O . TYR A 1 105 ? -18.704 7.763 20.104 1.00 93.31 105 TYR A O 1
ATOM 875 N N . GLU A 1 106 ? -19.617 9.812 20.095 1.00 95.62 106 GLU A N 1
ATOM 876 C CA . GLU A 1 106 ? -20.962 9.384 19.700 1.00 95.62 106 GLU A CA 1
ATOM 877 C C . GLU A 1 106 ? -20.963 8.723 18.316 1.00 95.62 106 GLU A C 1
ATOM 879 O O . GLU A 1 106 ? -21.558 7.659 18.137 1.00 95.62 106 GLU A O 1
ATOM 884 N N . GLU A 1 107 ? -20.240 9.298 17.351 1.00 95.12 107 GLU A N 1
ATOM 885 C CA . GLU A 1 107 ? -20.099 8.721 16.013 1.00 95.12 107 GLU A CA 1
ATOM 886 C C . GLU A 1 107 ? -19.355 7.382 16.054 1.00 95.12 107 GLU A C 1
ATOM 888 O O . GLU A 1 107 ? -19.789 6.421 15.414 1.00 95.12 107 GLU A O 1
ATOM 893 N N . ILE A 1 108 ? -18.258 7.292 16.813 1.00 95.69 108 ILE A N 1
ATOM 894 C CA . ILE A 1 108 ? -17.505 6.043 16.993 1.00 95.69 108 ILE A CA 1
ATOM 895 C C . ILE A 1 108 ? -18.408 4.988 17.628 1.00 95.69 108 ILE A C 1
ATOM 897 O O . ILE A 1 108 ? -18.575 3.910 17.062 1.00 95.69 108 ILE A O 1
ATOM 901 N N . SER A 1 109 ? -19.034 5.316 18.757 1.00 96.31 109 SER A N 1
ATOM 902 C CA . SER A 1 109 ? -19.918 4.416 19.498 1.00 96.31 109 SER A CA 1
ATOM 903 C C . SER A 1 109 ? -21.048 3.886 18.621 1.00 96.31 109 SER A C 1
ATOM 905 O O . SER A 1 109 ? -21.231 2.673 18.519 1.00 96.31 109 SER A O 1
ATOM 907 N N . THR A 1 110 ? -21.723 4.769 17.882 1.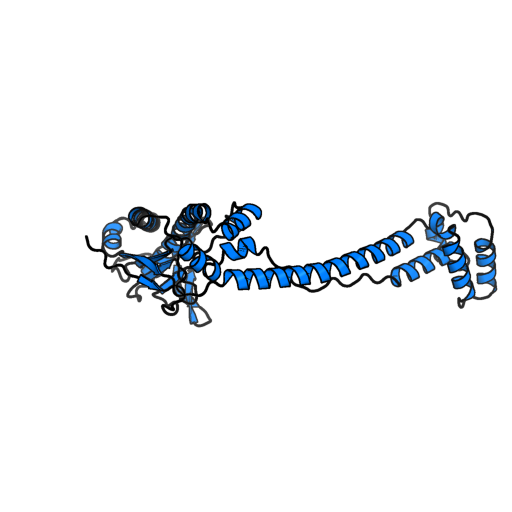00 97.50 110 THR A N 1
ATOM 908 C CA . THR A 1 110 ? -22.789 4.389 16.946 1.00 97.50 110 THR A CA 1
ATOM 909 C C . THR A 1 110 ? -22.286 3.400 15.895 1.00 97.50 110 THR A C 1
ATOM 911 O O . THR A 1 110 ? -22.882 2.341 15.713 1.00 97.50 110 THR A O 1
ATOM 914 N N . ASN A 1 111 ? -21.144 3.678 15.254 1.00 96.81 111 ASN A N 1
ATOM 915 C CA . ASN A 1 111 ? -20.598 2.789 14.226 1.00 96.81 111 ASN A CA 1
ATOM 916 C C . ASN A 1 111 ? -20.181 1.419 14.785 1.00 96.81 111 ASN A C 1
ATOM 918 O O . ASN A 1 111 ? -20.419 0.401 14.131 1.00 96.81 111 ASN A O 1
ATOM 922 N N . VAL A 1 112 ? -19.576 1.379 15.979 1.00 97.31 112 VAL A N 1
ATOM 923 C CA . VAL A 1 112 ? -19.208 0.129 16.667 1.00 97.31 112 VAL A CA 1
ATOM 924 C C . VAL A 1 112 ? -20.459 -0.698 16.962 1.00 97.31 112 VAL A C 1
ATOM 926 O O . VAL A 1 112 ? -20.524 -1.877 16.606 1.00 97.31 112 VAL A O 1
ATOM 929 N N . ILE A 1 113 ? -21.465 -0.069 17.571 1.00 97.50 113 ILE A N 1
ATOM 930 C CA . ILE A 1 113 ? -22.731 -0.703 17.944 1.00 97.50 113 ILE A CA 1
ATOM 931 C C . ILE A 1 113 ? -23.458 -1.234 16.709 1.00 97.50 113 ILE A C 1
ATOM 933 O O . ILE A 1 113 ? -23.963 -2.355 16.734 1.00 97.50 113 ILE A O 1
ATOM 937 N N . ASP A 1 114 ? -23.478 -0.482 15.612 1.00 97.69 114 ASP A N 1
ATOM 938 C CA . ASP A 1 114 ? -24.123 -0.914 14.374 1.00 97.69 114 ASP A CA 1
ATOM 939 C C . ASP A 1 114 ? -23.445 -2.147 13.769 1.00 97.69 114 ASP A C 1
ATOM 941 O O . ASP A 1 114 ? -24.133 -3.058 13.302 1.00 97.69 114 ASP A O 1
ATOM 945 N N . GLN A 1 115 ? -22.111 -2.241 13.820 1.00 97.44 115 GLN A N 1
ATOM 946 C CA . GLN A 1 115 ? -21.420 -3.457 13.380 1.00 97.44 115 GLN A CA 1
ATOM 947 C C . GLN A 1 115 ? -21.734 -4.661 14.281 1.00 97.44 115 GLN A C 1
ATOM 949 O O . GLN A 1 115 ? -21.934 -5.762 13.768 1.00 97.44 115 GLN A O 1
ATOM 954 N N . ILE A 1 116 ? -21.828 -4.464 15.600 1.00 96.00 116 ILE A N 1
ATOM 955 C CA . ILE A 1 116 ? -22.225 -5.518 16.548 1.00 96.00 116 ILE A CA 1
ATOM 956 C C . ILE A 1 116 ? -23.660 -5.983 16.269 1.00 96.00 116 ILE A C 1
ATOM 958 O O . ILE A 1 116 ? -23.904 -7.182 16.133 1.00 96.00 116 ILE A O 1
ATOM 962 N N . LYS A 1 117 ? -24.604 -5.048 16.101 1.00 96.25 117 LYS A N 1
ATOM 963 C CA . LYS A 1 117 ? -26.006 -5.347 15.767 1.00 96.25 117 LYS A CA 1
ATOM 964 C C . LYS A 1 117 ? -26.128 -6.175 14.493 1.00 96.25 117 LYS A C 1
ATOM 966 O O . LYS A 1 117 ? -26.911 -7.119 14.472 1.00 96.25 117 LYS A O 1
ATOM 971 N N . LYS A 1 118 ? -25.346 -5.867 13.451 1.00 95.12 118 LYS A N 1
ATOM 972 C CA . LYS A 1 118 ? -25.330 -6.653 12.204 1.00 95.12 118 LYS A CA 1
ATOM 973 C C . LYS A 1 118 ? -24.924 -8.107 12.447 1.00 95.12 118 LYS A C 1
ATOM 975 O O . LYS A 1 118 ? -25.566 -9.001 11.906 1.00 95.12 118 LYS A O 1
ATOM 980 N N . VAL A 1 119 ? -23.889 -8.346 13.259 1.00 93.69 119 VAL A N 1
ATOM 981 C CA . VAL A 1 119 ? -23.462 -9.709 13.625 1.00 93.69 119 VAL A CA 1
ATOM 982 C C . VAL A 1 119 ? -24.569 -10.421 14.392 1.00 93.69 119 VAL A C 1
ATOM 984 O O . VAL A 1 119 ? -24.943 -11.533 14.036 1.00 93.69 119 VAL A O 1
ATOM 987 N N . LEU A 1 120 ? -25.125 -9.785 15.422 1.00 92.81 120 LEU A N 1
ATOM 988 C CA . LEU A 1 120 ? -26.167 -10.395 16.245 1.00 92.81 120 LEU A CA 1
ATOM 989 C C . LEU A 1 120 ? -27.430 -10.712 15.435 1.00 92.81 120 LEU A C 1
ATOM 991 O O . LEU A 1 120 ? -27.936 -11.827 15.513 1.00 92.81 120 LEU A O 1
ATOM 995 N N . PHE A 1 121 ? -27.880 -9.783 14.589 1.00 93.44 121 PHE A N 1
ATOM 996 C CA . PHE A 1 121 ? -29.007 -9.990 13.678 1.00 93.44 121 PHE A CA 1
ATOM 997 C C . PHE A 1 121 ? -28.779 -11.157 12.717 1.00 93.44 121 PHE A C 1
ATOM 999 O O . PHE A 1 121 ? -29.656 -12.005 12.571 1.00 93.44 121 PHE A O 1
ATOM 1006 N N . LEU A 1 122 ? -27.594 -11.235 12.103 1.00 91.56 122 LEU A N 1
ATOM 1007 C CA . LEU A 1 122 ? -27.234 -12.312 11.179 1.00 91.56 122 LEU A CA 1
ATOM 1008 C C . LEU A 1 122 ? -27.337 -13.704 11.820 1.00 91.56 122 LEU A C 1
ATOM 1010 O O . LEU A 1 122 ? -27.652 -14.666 11.128 1.00 91.56 122 LEU A O 1
ATOM 1014 N N . ASN A 1 123 ? -27.077 -13.801 13.124 1.00 89.06 123 ASN A N 1
ATOM 1015 C CA . ASN A 1 123 ? -27.102 -15.056 13.873 1.00 89.06 123 ASN A CA 1
ATOM 1016 C C . ASN A 1 123 ? -28.400 -15.256 14.675 1.00 89.06 123 ASN A C 1
ATOM 1018 O O . ASN A 1 123 ? -28.453 -16.147 15.511 1.00 89.06 123 ASN A O 1
ATOM 1022 N N . GLY A 1 124 ? -29.426 -14.418 14.482 1.00 87.69 124 GLY A N 1
ATOM 1023 C CA . GLY A 1 124 ? -30.685 -14.525 15.230 1.00 87.69 124 GLY A CA 1
ATOM 1024 C C . GLY A 1 124 ? -30.585 -14.199 16.728 1.00 87.69 124 GLY A C 1
ATOM 1025 O O . GLY A 1 124 ? -31.521 -14.483 17.463 1.00 87.69 124 GLY A O 1
ATOM 1026 N N . ASN A 1 125 ? -29.495 -13.563 17.168 1.00 88.19 125 ASN A N 1
ATOM 1027 C CA . ASN A 1 125 ? -29.150 -13.317 18.574 1.00 88.19 125 ASN A CA 1
ATOM 1028 C C . ASN A 1 125 ? -29.347 -11.840 18.974 1.00 88.19 125 ASN A C 1
ATOM 1030 O O . ASN A 1 125 ? -28.495 -11.239 19.628 1.00 88.19 125 ASN A O 1
ATOM 1034 N N . LEU A 1 126 ? -30.414 -11.181 18.507 1.00 88.94 126 LEU A N 1
ATOM 1035 C CA . LEU A 1 126 ? -30.676 -9.779 18.882 1.00 88.94 126 LEU A CA 1
ATOM 1036 C C . LEU A 1 126 ? -31.154 -9.616 20.331 1.00 88.94 126 LEU A C 1
ATOM 1038 O O . LEU A 1 126 ? -31.028 -8.532 20.892 1.00 88.94 126 LEU A O 1
ATOM 1042 N N . ASP A 1 127 ? -31.682 -10.676 20.930 1.00 89.38 127 ASP A N 1
ATOM 1043 C CA . ASP A 1 127 ? -32.167 -10.730 22.309 1.00 89.38 127 ASP A CA 1
ATOM 1044 C C . ASP A 1 127 ? -31.070 -10.435 23.346 1.00 89.38 127 ASP A C 1
ATOM 1046 O O . ASP A 1 127 ? -31.349 -9.859 24.395 1.00 89.38 127 ASP A O 1
ATOM 1050 N N . ILE A 1 128 ? -29.810 -10.748 23.032 1.00 88.50 128 ILE A N 1
ATOM 1051 C CA . ILE A 1 128 ? -28.660 -10.503 23.918 1.00 88.50 128 ILE A CA 1
ATOM 1052 C C . ILE A 1 128 ? -28.012 -9.125 23.728 1.00 88.50 128 ILE A C 1
ATOM 1054 O O . ILE A 1 128 ? -27.022 -8.816 24.398 1.00 88.50 128 ILE A O 1
ATOM 1058 N N . LEU A 1 129 ? -28.528 -8.290 22.817 1.00 91.75 129 LEU A N 1
ATOM 1059 C CA . LEU A 1 129 ? -27.925 -6.998 22.482 1.00 91.75 129 LEU A CA 1
ATOM 1060 C C . LEU A 1 129 ? -27.766 -6.110 23.721 1.00 91.75 129 LEU A C 1
ATOM 1062 O O . LEU A 1 129 ? -26.688 -5.566 23.935 1.00 91.75 129 LEU A O 1
ATOM 1066 N N . ASP A 1 130 ? -28.794 -6.003 24.564 1.00 92.44 130 ASP A N 1
ATOM 1067 C CA . ASP A 1 130 ? -28.747 -5.152 25.759 1.00 92.44 130 ASP A CA 1
ATOM 1068 C C . ASP A 1 130 ? -27.670 -5.611 26.753 1.00 92.44 130 ASP A C 1
ATOM 1070 O O . ASP A 1 130 ? -26.982 -4.788 27.359 1.00 92.44 130 ASP A O 1
ATOM 1074 N N . THR A 1 131 ? -27.471 -6.927 26.889 1.00 90.81 131 THR A N 1
ATOM 1075 C CA . THR A 1 131 ? -26.387 -7.490 27.706 1.00 90.81 131 THR A CA 1
ATOM 1076 C C . THR A 1 131 ? -25.024 -7.134 27.124 1.00 90.81 131 THR A C 1
ATOM 1078 O O . THR A 1 131 ? -24.157 -6.652 27.851 1.00 90.81 131 THR A O 1
ATOM 1081 N N . VAL A 1 132 ? -24.852 -7.302 25.809 1.00 91.44 132 VAL A N 1
ATOM 1082 C CA . VAL A 1 132 ? -23.606 -6.951 25.116 1.00 91.44 132 VAL A CA 1
ATOM 1083 C C . VAL A 1 132 ? -23.289 -5.465 25.282 1.00 91.44 132 VAL A C 1
ATOM 1085 O O . VAL A 1 132 ? -22.161 -5.114 25.620 1.00 91.44 132 VAL A O 1
ATOM 1088 N N . LEU A 1 133 ? -24.275 -4.586 25.088 1.00 93.12 133 LEU A N 1
ATOM 1089 C CA . LEU A 1 133 ? -24.095 -3.136 25.183 1.00 93.12 133 LEU A CA 1
ATOM 1090 C C . LEU A 1 133 ? -23.795 -2.659 26.606 1.00 93.12 133 LEU A C 1
ATOM 1092 O O . LEU A 1 133 ? -23.067 -1.685 26.770 1.00 93.12 133 LEU A O 1
ATOM 1096 N N . LYS A 1 134 ? -24.317 -3.341 27.631 1.00 92.50 134 LYS A N 1
ATOM 1097 C CA . LYS A 1 134 ? -24.032 -3.018 29.036 1.00 92.50 134 LYS A CA 1
ATOM 1098 C C . LYS A 1 134 ? -22.564 -3.248 29.408 1.00 92.50 134 LYS A C 1
ATOM 1100 O O . LYS A 1 134 ? -22.036 -2.555 30.276 1.00 92.50 134 LYS A O 1
ATOM 1105 N N . GLU A 1 135 ? -21.927 -4.234 28.787 1.00 91.75 135 GLU A N 1
ATOM 1106 C CA . GLU A 1 135 ? -20.545 -4.623 29.080 1.00 91.75 135 GLU A CA 1
ATOM 1107 C C . GLU A 1 135 ? -19.525 -4.065 28.080 1.00 91.75 135 GLU A C 1
ATOM 1109 O O . GLU A 1 135 ? -18.338 -3.980 28.401 1.00 91.75 135 GLU A O 1
ATOM 1114 N N . LEU A 1 136 ? -19.975 -3.651 26.894 1.00 94.44 136 LEU A N 1
ATOM 1115 C CA . LEU A 1 136 ? -19.148 -2.997 25.887 1.00 94.44 136 LEU A CA 1
ATOM 1116 C C . LEU A 1 136 ? -18.538 -1.708 26.452 1.00 94.44 136 LEU A C 1
ATOM 1118 O O . LEU A 1 136 ? -19.251 -0.799 26.878 1.00 94.44 136 LEU A O 1
ATOM 1122 N N . LYS A 1 137 ? -17.209 -1.595 26.391 1.00 96.19 137 LYS A N 1
ATOM 1123 C CA . LYS A 1 137 ? -16.498 -0.356 26.734 1.00 96.19 137 LYS A CA 1
ATOM 1124 C C . LYS A 1 137 ? -15.770 0.178 25.518 1.00 96.19 137 LYS A C 1
ATOM 1126 O O . LYS A 1 137 ? -15.054 -0.561 24.847 1.00 96.19 137 LYS A O 1
ATOM 1131 N N . ILE A 1 138 ? -15.945 1.467 25.261 1.00 96.62 138 ILE A N 1
ATOM 1132 C CA . ILE A 1 138 ? -15.224 2.200 24.223 1.00 96.62 138 ILE A CA 1
ATOM 1133 C C . ILE A 1 138 ? -14.465 3.313 24.927 1.00 96.62 138 ILE A C 1
ATOM 1135 O O . ILE A 1 138 ? -15.073 4.135 25.611 1.00 96.62 138 ILE A O 1
ATOM 1139 N N . GLU A 1 139 ? -13.151 3.315 24.765 1.00 95.94 139 GLU A N 1
ATOM 1140 C CA . GLU A 1 139 ? -12.241 4.286 25.362 1.00 95.94 139 GLU A CA 1
ATOM 1141 C C . GLU A 1 139 ? -11.458 4.964 24.234 1.00 95.94 139 GLU A C 1
ATOM 1143 O O . GLU A 1 139 ? -11.026 4.308 23.281 1.00 95.94 139 GLU A O 1
ATOM 1148 N N . ILE A 1 140 ? -11.311 6.285 24.322 1.00 95.81 140 ILE A N 1
ATOM 1149 C CA . ILE A 1 140 ? -10.550 7.091 23.366 1.00 95.81 140 ILE A CA 1
ATOM 1150 C C . ILE A 1 140 ? -9.422 7.749 24.148 1.00 95.81 140 ILE A C 1
ATOM 1152 O O . ILE A 1 140 ? -9.674 8.418 25.148 1.00 95.81 140 ILE A O 1
ATOM 1156 N N . PHE A 1 141 ? -8.199 7.518 23.692 1.00 95.06 141 PHE A N 1
ATOM 1157 C CA . PHE A 1 141 ? -6.978 8.010 24.310 1.00 95.06 141 PHE A CA 1
ATOM 1158 C C . PHE A 1 141 ? -6.372 9.071 23.409 1.00 95.06 141 PHE A C 1
ATOM 1160 O O . PHE A 1 141 ? -6.148 8.792 22.231 1.00 95.06 141 PHE A O 1
ATOM 1167 N N . ASP A 1 142 ? -6.080 10.248 23.944 1.00 93.75 142 ASP A N 1
ATOM 1168 C CA . ASP A 1 142 ? -5.337 11.259 23.198 1.00 93.75 142 ASP A CA 1
ATOM 1169 C C . ASP A 1 142 ? -3.865 10.852 23.105 1.00 93.75 142 ASP A C 1
ATOM 1171 O O . ASP A 1 142 ? -3.279 10.339 24.062 1.00 93.75 142 ASP A O 1
ATOM 1175 N N . VAL A 1 143 ? -3.266 11.070 21.937 1.00 92.75 143 VAL A N 1
ATOM 1176 C CA . VAL A 1 143 ? -1.862 10.754 21.677 1.00 92.75 143 VAL A CA 1
ATOM 1177 C C . VAL A 1 143 ? -1.047 12.038 21.677 1.00 92.75 143 VAL A C 1
ATOM 1179 O O . VAL A 1 143 ? -1.237 12.914 20.831 1.00 92.75 143 VAL A O 1
ATOM 1182 N N . ILE A 1 144 ? -0.110 12.130 22.615 1.00 90.06 144 ILE A N 1
ATOM 1183 C CA . ILE A 1 144 ? 0.809 13.261 22.742 1.00 90.06 144 ILE A CA 1
ATOM 1184 C C . ILE A 1 144 ? 2.152 12.945 22.089 1.00 90.06 144 ILE A C 1
ATOM 1186 O O . ILE A 1 144 ? 2.601 11.798 22.061 1.00 90.06 144 ILE A O 1
ATOM 1190 N N . ASN A 1 145 ? 2.799 13.976 21.545 1.00 79.00 145 ASN A N 1
ATOM 1191 C CA . ASN A 1 145 ? 4.085 13.802 20.886 1.00 79.00 145 ASN A CA 1
ATOM 1192 C C . ASN A 1 145 ? 5.229 13.786 21.899 1.00 79.00 145 ASN A C 1
ATOM 1194 O O . ASN A 1 145 ? 5.382 14.728 22.676 1.00 79.00 145 ASN A O 1
ATOM 1198 N N . SER A 1 146 ? 6.091 12.785 21.786 1.00 67.94 146 SER A N 1
ATOM 1199 C CA . SER A 1 146 ? 7.425 12.770 22.391 1.00 67.94 146 SER A CA 1
ATOM 1200 C C . SER A 1 146 ? 8.538 12.443 21.394 1.00 67.94 146 SER A C 1
ATOM 1202 O O . SER A 1 146 ? 9.708 12.398 21.766 1.00 67.94 146 SER A O 1
ATOM 1204 N N . SER A 1 147 ? 8.187 12.215 20.127 1.00 66.19 147 SER A N 1
ATOM 1205 C CA . SER A 1 147 ? 9.104 11.680 19.126 1.00 66.19 147 SER A CA 1
ATOM 1206 C C . SER A 1 147 ? 9.711 12.756 18.228 1.00 66.19 147 SER A C 1
ATOM 1208 O O . SER A 1 147 ? 9.107 13.802 17.953 1.00 66.19 147 SER A O 1
ATOM 1210 N N . ASP A 1 148 ? 10.910 12.452 17.736 1.00 67.81 148 ASP A N 1
ATOM 1211 C CA . ASP A 1 148 ? 11.634 13.281 16.783 1.00 67.81 148 ASP A CA 1
ATOM 1212 C C . ASP A 1 148 ? 11.005 13.229 15.382 1.00 67.81 148 ASP A C 1
ATOM 1214 O O . ASP A 1 148 ? 10.640 12.175 14.857 1.00 67.81 148 ASP A O 1
ATOM 1218 N N . ASP A 1 149 ? 10.944 14.390 14.735 1.00 74.06 149 ASP A N 1
ATOM 1219 C CA . ASP A 1 149 ? 10.488 14.549 13.356 1.00 74.06 149 ASP A CA 1
ATOM 1220 C C . ASP A 1 149 ? 11.444 13.841 12.370 1.00 74.06 149 ASP A C 1
ATOM 1222 O O . ASP A 1 149 ? 12.542 14.319 12.077 1.00 74.06 149 ASP A O 1
ATOM 1226 N N . GLN A 1 150 ? 11.022 12.692 11.828 1.00 77.44 150 GLN A N 1
ATOM 1227 C CA . GLN A 1 150 ? 11.813 11.908 10.867 1.00 77.44 150 GLN A CA 1
ATOM 1228 C C . GLN A 1 150 ? 11.570 12.277 9.392 1.00 77.44 150 GLN A C 1
ATOM 1230 O O . GLN A 1 150 ? 12.174 11.672 8.494 1.00 77.44 150 GLN A O 1
ATOM 1235 N N . LEU A 1 151 ? 10.702 13.253 9.101 1.00 83.00 151 LEU A N 1
ATOM 1236 C CA . LEU A 1 151 ? 10.265 13.547 7.734 1.00 83.00 151 LEU A CA 1
ATOM 1237 C C . LEU A 1 151 ? 11.439 13.969 6.838 1.00 83.00 151 LEU A C 1
ATOM 1239 O O . LEU A 1 151 ? 11.589 13.457 5.723 1.00 83.00 151 LEU A O 1
ATOM 1243 N N . ASP A 1 152 ? 12.311 14.849 7.329 1.00 81.44 152 ASP A N 1
ATOM 1244 C CA . ASP A 1 152 ? 13.463 15.350 6.571 1.00 81.44 152 ASP A CA 1
ATOM 1245 C C . ASP A 1 152 ? 14.482 14.253 6.258 1.00 81.44 152 ASP A C 1
ATOM 1247 O O . ASP A 1 152 ? 15.004 14.170 5.135 1.00 81.44 152 ASP A O 1
ATOM 1251 N N . MET A 1 153 ? 14.732 13.363 7.222 1.00 83.50 153 MET A N 1
ATOM 1252 C CA . MET A 1 153 ? 15.586 12.193 7.028 1.00 83.50 153 MET A CA 1
ATOM 1253 C C . MET A 1 153 ? 15.011 11.295 5.926 1.00 83.50 153 MET A C 1
ATOM 1255 O O . MET A 1 153 ? 15.735 10.895 5.004 1.00 83.50 153 MET A O 1
ATOM 1259 N N . TYR A 1 154 ? 13.705 11.022 5.971 1.00 82.44 154 TYR A N 1
ATOM 1260 C CA . TYR A 1 154 ? 13.029 10.180 4.988 1.00 82.44 154 TYR A CA 1
ATOM 1261 C C . TYR A 1 154 ? 13.045 10.804 3.582 1.00 82.44 154 TYR A C 1
ATOM 1263 O O . TYR A 1 154 ? 13.426 10.149 2.604 1.00 82.44 154 TYR A O 1
ATOM 1271 N N . LEU A 1 155 ? 12.713 12.095 3.469 1.00 83.44 155 LEU A N 1
ATOM 1272 C CA . LEU A 1 155 ? 12.752 12.842 2.208 1.00 83.44 155 LEU A CA 1
ATOM 1273 C C . LEU A 1 155 ? 14.165 12.884 1.612 1.00 83.44 155 LEU A C 1
ATOM 1275 O O . LEU A 1 155 ? 14.334 12.741 0.395 1.00 83.44 155 LEU A O 1
ATOM 1279 N N . THR A 1 156 ? 15.189 13.050 2.449 1.00 85.56 156 THR A N 1
ATOM 1280 C CA . THR A 1 156 ? 16.596 13.075 2.024 1.00 85.56 156 THR A CA 1
ATOM 1281 C C . THR A 1 156 ? 17.047 11.713 1.507 1.00 85.56 156 THR A C 1
ATOM 1283 O O . THR A 1 156 ? 17.602 11.622 0.403 1.00 85.56 156 THR A O 1
ATOM 1286 N N . LYS A 1 157 ? 16.754 10.640 2.252 1.00 85.75 157 LYS A N 1
ATOM 1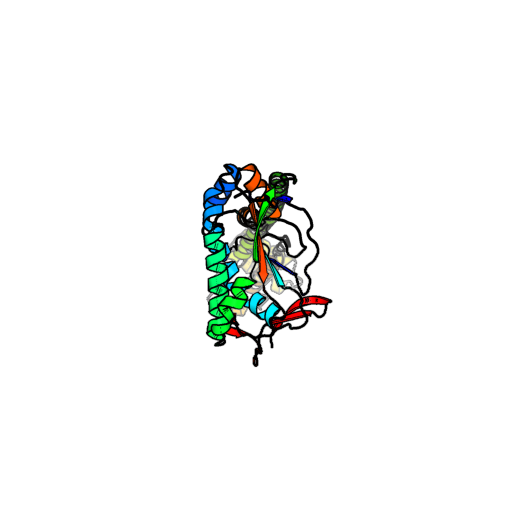287 C CA . LYS A 1 157 ? 17.039 9.261 1.835 1.00 85.75 157 LYS A CA 1
ATOM 1288 C C . LYS A 1 157 ? 16.383 8.952 0.491 1.00 85.75 157 LYS A C 1
ATOM 1290 O O . LYS A 1 157 ? 17.055 8.498 -0.437 1.00 85.75 157 LYS A O 1
ATOM 1295 N N . PHE A 1 158 ? 15.109 9.301 0.342 1.00 83.00 158 PHE A N 1
ATOM 1296 C CA . PHE A 1 158 ? 14.380 9.072 -0.896 1.00 83.00 158 PHE A CA 1
ATOM 1297 C C . PHE A 1 158 ? 14.959 9.842 -2.096 1.00 83.00 158 PHE A C 1
ATOM 1299 O O . PHE A 1 158 ? 15.127 9.279 -3.186 1.00 83.00 158 PHE A O 1
ATOM 1306 N N . LYS A 1 159 ? 15.279 11.134 -1.925 1.00 84.75 159 LYS A N 1
ATOM 1307 C CA . LYS A 1 159 ? 15.910 11.945 -2.983 1.00 84.75 159 LYS A CA 1
ATOM 1308 C C . LYS A 1 159 ? 17.223 11.310 -3.447 1.00 84.75 159 LYS A C 1
ATOM 1310 O O . LYS A 1 159 ? 17.478 11.235 -4.651 1.00 84.75 159 LYS A O 1
ATOM 1315 N N . SER A 1 160 ? 18.026 10.814 -2.506 1.00 87.62 160 SER A N 1
ATOM 1316 C CA . SER A 1 160 ? 19.283 10.114 -2.789 1.00 87.62 160 SER A CA 1
ATOM 1317 C C . SER A 1 160 ? 19.060 8.833 -3.601 1.00 87.62 160 SER A C 1
ATOM 1319 O O . SER A 1 160 ? 19.683 8.649 -4.649 1.00 87.62 160 SER A O 1
ATOM 1321 N N . GLU A 1 161 ? 18.124 7.978 -3.184 1.00 87.25 161 GLU A N 1
ATOM 1322 C CA . GLU A 1 161 ? 17.777 6.739 -3.894 1.00 87.25 161 GLU A CA 1
ATOM 1323 C C . GLU A 1 161 ? 17.234 7.008 -5.306 1.00 87.25 161 GLU A C 1
ATOM 1325 O O . GLU A 1 161 ? 17.632 6.348 -6.269 1.00 87.25 161 GLU A O 1
ATOM 1330 N N . THR A 1 162 ? 16.399 8.038 -5.466 1.00 85.50 162 THR A N 1
ATOM 1331 C CA . THR A 1 162 ? 15.867 8.465 -6.770 1.00 85.50 162 THR A CA 1
ATOM 1332 C C . THR A 1 162 ? 16.959 8.944 -7.706 1.00 85.50 162 THR A C 1
ATOM 1334 O O . THR A 1 162 ? 16.994 8.537 -8.869 1.00 85.50 162 THR A O 1
ATOM 1337 N N . LYS A 1 163 ? 17.884 9.767 -7.206 1.00 88.94 163 LYS A N 1
ATOM 1338 C CA . LYS A 1 163 ? 19.018 10.249 -7.994 1.00 88.94 163 LYS A CA 1
ATOM 1339 C C . LYS A 1 163 ? 19.894 9.082 -8.453 1.00 88.94 163 LYS A C 1
ATOM 1341 O O . LYS A 1 163 ? 20.227 9.004 -9.635 1.00 88.94 163 LYS A O 1
ATOM 1346 N N . LYS A 1 164 ? 20.204 8.138 -7.555 1.00 89.69 164 LYS A N 1
ATOM 1347 C CA . LYS A 1 164 ? 20.956 6.914 -7.888 1.00 89.69 164 LYS A CA 1
ATOM 1348 C C . LYS A 1 164 ? 20.249 6.103 -8.977 1.00 89.69 164 LYS A C 1
ATOM 1350 O O . LYS A 1 164 ? 20.869 5.778 -9.988 1.00 89.69 164 LYS A O 1
ATOM 1355 N N . TYR A 1 165 ? 18.949 5.849 -8.817 1.00 90.25 165 TYR A N 1
ATOM 1356 C CA . TYR A 1 165 ? 18.145 5.145 -9.817 1.00 90.25 165 TYR A CA 1
ATOM 1357 C C . TYR A 1 165 ? 18.187 5.843 -11.184 1.00 90.25 165 TYR A C 1
ATOM 1359 O O . TYR A 1 165 ? 18.461 5.199 -12.196 1.00 90.25 165 TYR A O 1
ATOM 1367 N N . GLN A 1 166 ? 17.965 7.161 -11.227 1.00 90.56 166 GLN A N 1
ATOM 1368 C CA . GLN A 1 166 ? 17.943 7.945 -12.467 1.00 90.56 166 GLN A CA 1
ATOM 1369 C C . GLN A 1 166 ? 19.289 7.945 -13.195 1.00 90.56 166 GLN A C 1
ATOM 1371 O O . GLN A 1 166 ? 19.315 7.795 -14.418 1.00 90.56 166 GLN A O 1
ATOM 1376 N N . ILE A 1 167 ? 20.404 8.073 -12.474 1.00 92.81 167 ILE A N 1
ATOM 1377 C CA . ILE A 1 167 ? 21.751 8.021 -13.060 1.00 92.81 167 ILE A CA 1
ATOM 1378 C C . ILE A 1 167 ? 21.985 6.657 -13.720 1.00 92.81 167 ILE A C 1
ATOM 1380 O O . ILE A 1 167 ? 22.323 6.589 -14.902 1.00 92.81 167 ILE A O 1
ATOM 1384 N N . VAL A 1 168 ? 21.726 5.567 -12.996 1.00 91.94 168 VAL A N 1
ATOM 1385 C CA . VAL A 1 168 ? 21.956 4.207 -13.504 1.00 91.94 168 VAL A CA 1
ATOM 1386 C C . VAL A 1 168 ? 21.058 3.913 -14.711 1.00 91.94 168 VAL A C 1
ATOM 1388 O O . VAL A 1 168 ? 21.530 3.451 -15.752 1.00 91.94 168 VAL A O 1
ATOM 1391 N N . PHE A 1 169 ? 19.766 4.240 -14.622 1.00 92.69 169 PHE A N 1
ATOM 1392 C CA . PHE A 1 169 ? 18.822 3.978 -15.710 1.00 92.69 169 PHE A CA 1
ATOM 1393 C C . PHE A 1 169 ? 19.025 4.874 -16.932 1.00 92.69 169 PHE A C 1
ATOM 1395 O O . PHE A 1 169 ? 18.783 4.427 -18.054 1.00 92.69 169 PHE A O 1
ATOM 1402 N N . SER A 1 170 ? 19.437 6.131 -16.751 1.00 93.56 170 SER A N 1
ATOM 1403 C CA . SER A 1 170 ? 19.707 7.029 -17.880 1.00 93.56 170 SER A CA 1
ATOM 1404 C C . SER A 1 170 ? 20.919 6.562 -18.686 1.00 93.56 170 SER A C 1
ATOM 1406 O O . SER A 1 170 ? 20.837 6.524 -19.918 1.00 93.56 170 SER A O 1
ATOM 1408 N N . SER A 1 171 ? 21.980 6.110 -18.007 1.00 93.56 171 SER A N 1
ATOM 1409 C CA . SER A 1 171 ? 23.154 5.499 -18.639 1.00 93.56 171 SER A CA 1
ATOM 1410 C C . SER A 1 171 ? 22.768 4.258 -19.453 1.00 93.56 171 SER A C 1
ATOM 1412 O O . SER A 1 171 ? 22.969 4.228 -20.671 1.00 93.56 171 SER A O 1
ATOM 1414 N N . TYR A 1 172 ? 22.063 3.308 -18.823 1.00 95.19 172 TYR A N 1
ATOM 1415 C CA . TYR A 1 172 ? 21.528 2.119 -19.493 1.00 95.19 172 TYR A CA 1
ATOM 1416 C C . TYR A 1 172 ? 20.672 2.476 -20.718 1.00 95.19 172 TYR A C 1
ATOM 1418 O O . TYR A 1 172 ? 20.858 1.927 -21.802 1.00 95.19 172 TYR A O 1
ATOM 1426 N N . ARG A 1 173 ? 19.737 3.429 -20.586 1.00 93.81 173 ARG A N 1
ATOM 1427 C CA . ARG A 1 1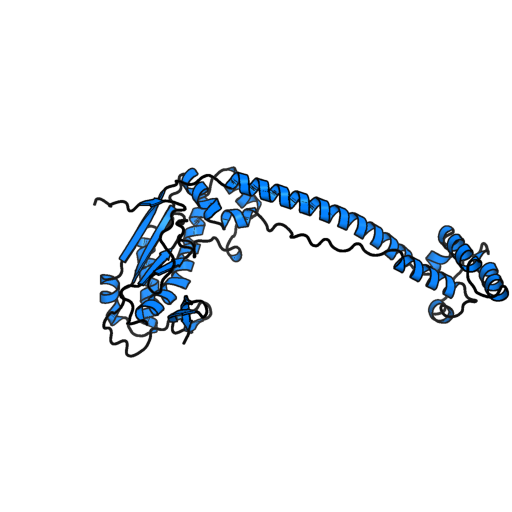73 ? 18.842 3.830 -21.683 1.00 93.81 173 ARG A CA 1
ATOM 1428 C C . ARG A 1 173 ? 19.613 4.437 -22.854 1.00 93.81 173 ARG A C 1
ATOM 1430 O O . ARG A 1 173 ? 19.226 4.217 -24.002 1.00 93.81 173 ARG A O 1
ATOM 1437 N N . SER A 1 174 ? 20.661 5.211 -22.578 1.00 95.06 174 SER A N 1
ATOM 1438 C CA . SER A 1 174 ? 21.526 5.802 -23.601 1.00 95.06 174 SER A CA 1
ATOM 1439 C C . SER A 1 174 ? 22.263 4.719 -24.389 1.00 95.06 174 SER A C 1
ATOM 1441 O O . SER A 1 174 ? 22.182 4.682 -25.619 1.00 95.06 174 SER A O 1
ATOM 1443 N N . GLU A 1 175 ? 22.905 3.784 -23.692 1.00 94.19 175 GLU A N 1
ATOM 1444 C CA . GLU A 1 175 ? 23.626 2.671 -24.309 1.00 94.19 175 GLU A CA 1
ATOM 1445 C C . GLU A 1 175 ? 22.689 1.746 -25.093 1.00 94.19 175 GLU A C 1
ATOM 1447 O O . GLU A 1 175 ? 22.933 1.437 -26.260 1.00 94.19 175 GLU A O 1
ATOM 1452 N N . TYR A 1 176 ? 21.547 1.397 -24.502 1.00 95.19 176 TYR A N 1
ATOM 1453 C CA . TYR A 1 176 ? 20.527 0.572 -25.136 1.00 95.19 176 TYR A CA 1
ATOM 1454 C C . TYR A 1 176 ? 20.008 1.203 -26.436 1.00 95.19 176 TYR A C 1
ATOM 1456 O O . TYR A 1 176 ? 19.870 0.517 -27.451 1.00 95.19 176 TYR A O 1
ATOM 1464 N N . LYS A 1 177 ? 19.768 2.524 -26.447 1.00 95.19 177 LYS A N 1
ATOM 1465 C CA . LYS A 1 177 ? 19.393 3.266 -27.663 1.00 95.19 177 LYS A CA 1
ATOM 1466 C C . LYS A 1 177 ? 20.491 3.212 -28.728 1.00 95.19 177 LYS A C 1
ATOM 1468 O O . LYS A 1 177 ? 20.168 2.984 -29.892 1.00 95.19 177 LYS A O 1
ATOM 1473 N N . LYS A 1 178 ? 21.763 3.398 -28.351 1.00 94.88 178 LYS A N 1
ATOM 1474 C CA . LYS A 1 178 ? 22.904 3.308 -29.282 1.00 94.88 178 LYS A CA 1
ATOM 1475 C C . LYS A 1 178 ? 22.986 1.918 -29.914 1.00 94.88 178 LYS A C 1
ATOM 1477 O O . LYS A 1 178 ? 23.012 1.810 -31.137 1.00 94.88 178 LYS A O 1
ATOM 1482 N N . VAL A 1 179 ? 22.937 0.864 -29.099 1.00 93.69 179 VAL A N 1
ATOM 1483 C CA . VAL A 1 179 ? 22.977 -0.529 -29.567 1.00 93.69 179 VAL A CA 1
ATOM 1484 C C . VAL A 1 179 ? 21.793 -0.844 -30.478 1.00 93.69 179 VAL A C 1
ATOM 1486 O O . VAL A 1 179 ? 21.984 -1.383 -31.564 1.00 93.69 179 VAL A O 1
ATOM 1489 N N . ASN A 1 180 ? 20.574 -0.454 -30.101 1.00 91.69 180 ASN A N 1
ATOM 1490 C CA . ASN A 1 180 ? 19.405 -0.692 -30.947 1.00 91.69 180 ASN A CA 1
ATOM 1491 C C . ASN A 1 180 ? 19.455 0.083 -32.265 1.00 91.69 180 ASN A C 1
ATOM 1493 O O . ASN A 1 180 ? 19.002 -0.448 -33.277 1.00 91.69 180 ASN A O 1
ATOM 1497 N N . LYS A 1 181 ? 20.023 1.296 -32.288 1.00 93.88 181 LYS A N 1
ATOM 1498 C CA . LYS A 1 181 ? 20.255 2.029 -33.539 1.00 93.88 181 LYS A CA 1
ATOM 1499 C C . LYS A 1 181 ? 21.195 1.247 -34.461 1.00 93.88 181 LYS A C 1
ATOM 1501 O O . LYS A 1 181 ? 20.882 1.100 -35.638 1.00 93.88 181 LYS A O 1
ATOM 1506 N N . MET A 1 182 ? 22.282 0.686 -33.923 1.00 91.25 182 MET A N 1
ATOM 1507 C CA . MET A 1 182 ? 23.208 -0.149 -34.701 1.00 91.25 182 MET A CA 1
ATOM 1508 C C . MET A 1 182 ? 22.542 -1.439 -35.186 1.00 91.25 182 MET A C 1
ATOM 1510 O O . MET A 1 182 ? 22.586 -1.742 -36.372 1.00 91.25 182 MET A O 1
ATOM 1514 N N . ILE A 1 183 ? 21.852 -2.171 -34.308 1.00 89.69 183 ILE A N 1
ATOM 1515 C CA . ILE A 1 183 ? 21.121 -3.388 -34.693 1.00 89.69 183 ILE A CA 1
ATOM 1516 C C . ILE A 1 183 ? 20.084 -3.078 -35.782 1.00 89.69 183 ILE A C 1
ATOM 1518 O O . ILE A 1 183 ? 19.953 -3.846 -36.729 1.00 89.69 183 ILE A O 1
ATOM 1522 N N . SER A 1 184 ? 19.366 -1.956 -35.674 1.00 90.69 184 SER A N 1
ATOM 1523 C CA . SER A 1 184 ? 18.401 -1.515 -36.687 1.00 90.69 184 SER A CA 1
ATOM 1524 C C . SER A 1 184 ? 19.075 -1.230 -38.032 1.00 90.69 184 SER A C 1
ATOM 1526 O O . SER A 1 184 ? 18.609 -1.711 -39.061 1.00 90.69 184 SER A O 1
ATOM 1528 N N . TYR A 1 185 ? 20.221 -0.537 -38.022 1.00 90.06 185 TYR A N 1
ATOM 1529 C CA . TYR A 1 185 ? 21.022 -0.283 -39.222 1.00 90.06 185 TYR A CA 1
ATOM 1530 C C . TYR A 1 185 ? 21.386 -1.584 -39.957 1.00 90.06 185 TYR A C 1
ATOM 1532 O O . TYR A 1 185 ? 21.205 -1.657 -41.172 1.00 90.06 185 TYR A O 1
ATOM 1540 N N . TYR A 1 186 ? 21.811 -2.623 -39.226 1.00 87.94 186 TYR A N 1
ATOM 1541 C CA . TYR A 1 186 ? 22.146 -3.932 -39.804 1.00 87.94 186 TYR A CA 1
ATOM 1542 C C . TYR A 1 186 ? 20.921 -4.794 -40.146 1.00 87.94 186 TYR A C 1
ATOM 1544 O O . TYR A 1 186 ? 21.054 -5.797 -40.833 1.00 87.94 186 TYR A O 1
ATOM 1552 N N . ARG A 1 187 ? 19.714 -4.432 -39.702 1.00 86.44 187 ARG A N 1
ATOM 1553 C CA . ARG A 1 187 ? 18.464 -5.117 -40.078 1.00 86.44 187 ARG A CA 1
ATOM 1554 C C . ARG A 1 187 ? 17.822 -4.566 -41.353 1.00 86.44 187 ARG A C 1
ATOM 1556 O O . ARG A 1 187 ? 16.783 -5.083 -41.757 1.00 86.44 187 ARG A O 1
ATOM 1563 N N . ARG A 1 188 ? 18.402 -3.530 -41.966 1.00 88.19 188 ARG A N 1
ATOM 1564 C CA . ARG A 1 188 ? 17.906 -2.956 -43.225 1.00 88.19 188 ARG A CA 1
ATOM 1565 C C . ARG A 1 188 ? 17.960 -3.972 -44.371 1.00 88.19 188 ARG A C 1
ATOM 1567 O O . ARG A 1 188 ? 18.587 -5.028 -44.270 1.00 88.19 188 ARG A O 1
ATOM 1574 N N . ALA A 1 189 ? 17.268 -3.644 -45.461 1.00 87.50 189 ALA A N 1
ATOM 1575 C CA . ALA A 1 189 ? 17.250 -4.464 -46.664 1.00 87.50 189 ALA A CA 1
ATOM 1576 C C . ALA A 1 189 ? 18.672 -4.667 -47.212 1.00 87.50 189 ALA A C 1
ATOM 1578 O O . ALA A 1 189 ? 19.474 -3.732 -47.257 1.00 87.50 189 ALA A O 1
ATOM 1579 N N . ILE A 1 190 ? 18.968 -5.893 -47.649 1.00 88.31 190 ILE A N 1
ATOM 1580 C CA . ILE A 1 190 ? 20.301 -6.271 -48.130 1.00 88.31 190 ILE A CA 1
ATOM 1581 C C . ILE A 1 190 ? 20.715 -5.441 -49.351 1.00 88.31 190 ILE A C 1
ATOM 1583 O O . ILE A 1 190 ? 21.847 -4.969 -49.370 1.00 88.31 190 ILE A O 1
ATOM 1587 N N . ASN A 1 191 ? 19.791 -5.184 -50.288 1.00 88.12 191 ASN A N 1
ATOM 1588 C CA . ASN A 1 191 ? 20.021 -4.304 -51.444 1.00 88.12 191 ASN A CA 1
ATOM 1589 C C . ASN A 1 191 ? 20.493 -2.906 -51.023 1.00 88.12 191 ASN A C 1
ATOM 1591 O O . ASN A 1 191 ? 21.375 -2.333 -51.646 1.00 88.12 191 ASN A O 1
ATOM 1595 N N . THR A 1 192 ? 19.947 -2.359 -49.935 1.00 89.31 192 THR A N 1
ATOM 1596 C CA . THR A 1 192 ? 20.390 -1.059 -49.416 1.00 89.31 192 THR A CA 1
ATO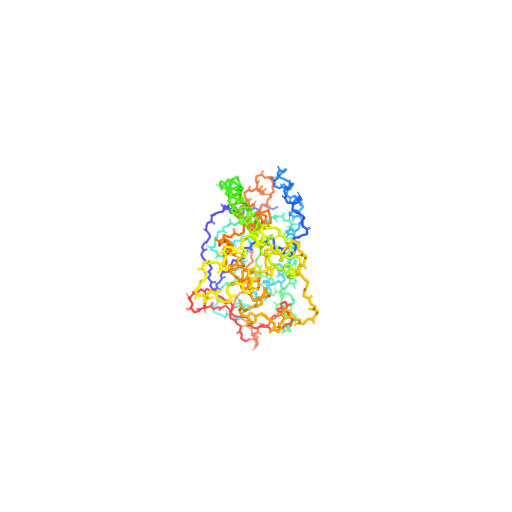M 1597 C C . THR A 1 192 ? 21.780 -1.162 -48.800 1.00 89.31 192 THR A C 1
ATOM 1599 O O . THR A 1 192 ? 22.634 -0.328 -49.063 1.00 89.31 192 THR A O 1
ATOM 1602 N N . MET A 1 193 ? 22.029 -2.185 -47.980 1.00 91.62 193 MET A N 1
ATOM 1603 C CA . MET A 1 193 ? 23.292 -2.299 -47.250 1.00 91.62 193 MET A CA 1
ATOM 1604 C C . MET A 1 193 ? 24.484 -2.613 -48.155 1.00 91.62 193 MET A C 1
ATOM 1606 O O . MET A 1 193 ? 25.558 -2.062 -47.947 1.00 91.62 193 MET A O 1
ATOM 1610 N N . ILE A 1 194 ? 24.324 -3.506 -49.132 1.00 91.00 194 ILE A N 1
ATOM 1611 C CA . ILE A 1 194 ? 25.432 -3.970 -49.978 1.00 91.00 194 ILE A CA 1
ATOM 1612 C C . ILE A 1 194 ? 25.975 -2.873 -50.912 1.00 91.00 194 ILE A C 1
ATOM 1614 O O . ILE A 1 194 ? 27.140 -2.919 -51.314 1.00 91.00 194 ILE A O 1
ATOM 1618 N N . ASN A 1 195 ? 25.145 -1.873 -51.211 1.00 92.00 195 ASN A N 1
ATOM 1619 C CA . ASN A 1 195 ? 25.488 -0.740 -52.068 1.00 92.00 195 ASN A CA 1
ATOM 1620 C C . ASN A 1 195 ? 25.988 0.483 -51.290 1.00 92.00 195 ASN A C 1
ATOM 1622 O O . ASN A 1 195 ? 26.356 1.482 -51.890 1.00 92.00 195 ASN A O 1
ATOM 1626 N N . GLU A 1 196 ? 26.072 0.412 -49.959 1.00 92.31 196 GLU A N 1
ATOM 1627 C CA . GLU A 1 196 ? 26.746 1.449 -49.180 1.00 92.31 196 GLU A CA 1
ATOM 1628 C C . GLU A 1 196 ? 28.264 1.246 -49.207 1.00 92.31 196 GLU A C 1
ATOM 1630 O O . GLU A 1 196 ? 28.759 0.192 -48.798 1.00 92.31 196 GLU A O 1
ATOM 1635 N N . ASP A 1 197 ? 29.005 2.284 -49.604 1.00 91.31 197 ASP A N 1
ATOM 1636 C CA . ASP A 1 197 ? 30.468 2.272 -49.743 1.00 91.31 197 ASP A CA 1
ATOM 1637 C C . ASP A 1 197 ? 31.197 1.652 -48.548 1.00 91.31 197 ASP A C 1
ATOM 1639 O O . ASP A 1 197 ? 32.054 0.780 -48.702 1.00 91.31 197 ASP A O 1
ATOM 1643 N N . GLU A 1 198 ? 30.858 2.081 -47.333 1.00 91.88 198 GLU A N 1
ATOM 1644 C CA . GLU A 1 198 ? 31.522 1.605 -46.118 1.00 91.88 198 GLU A CA 1
ATOM 1645 C C . GLU A 1 198 ? 31.222 0.129 -45.834 1.00 91.88 198 GLU A C 1
ATOM 1647 O O . GLU A 1 198 ? 32.114 -0.629 -45.438 1.00 91.88 198 GLU A O 1
ATOM 1652 N N . THR A 1 199 ? 29.993 -0.314 -46.107 1.00 92.06 199 THR A N 1
ATOM 1653 C CA . THR A 1 199 ? 29.622 -1.728 -45.998 1.00 92.06 199 THR A CA 1
ATOM 1654 C C . THR A 1 199 ? 30.359 -2.549 -47.051 1.00 92.06 199 THR A C 1
ATOM 1656 O O . THR A 1 199 ? 30.949 -3.573 -46.715 1.00 92.06 199 THR A O 1
ATOM 1659 N N . ARG A 1 200 ? 30.414 -2.085 -48.303 1.00 92.25 200 ARG A N 1
ATOM 1660 C CA . ARG A 1 200 ? 31.106 -2.757 -49.412 1.00 92.25 200 ARG A CA 1
ATOM 1661 C C . ARG A 1 200 ? 32.607 -2.903 -49.137 1.00 92.25 200 ARG A C 1
ATOM 1663 O O . ARG A 1 200 ? 33.148 -4.003 -49.255 1.00 92.25 200 ARG A O 1
ATOM 1670 N N . LYS A 1 201 ? 33.265 -1.848 -48.641 1.00 93.00 201 LYS A N 1
ATOM 1671 C CA . LYS A 1 201 ? 34.667 -1.894 -48.176 1.00 93.00 201 LYS A CA 1
ATOM 1672 C C . LYS A 1 201 ? 34.867 -2.906 -47.045 1.00 93.00 201 LYS A C 1
ATOM 1674 O O . LYS A 1 201 ? 35.864 -3.631 -47.036 1.00 93.00 201 LYS A O 1
ATOM 1679 N N . ALA A 1 202 ? 33.944 -2.968 -46.085 1.00 92.88 202 ALA A N 1
ATOM 1680 C CA . ALA A 1 202 ? 34.011 -3.932 -44.989 1.00 92.88 202 ALA A CA 1
ATOM 1681 C C . ALA A 1 202 ? 33.809 -5.380 -45.472 1.00 92.88 202 ALA A C 1
ATOM 1683 O O . ALA A 1 202 ? 34.531 -6.274 -45.026 1.00 92.88 202 ALA A O 1
ATOM 1684 N N . LEU A 1 203 ? 32.888 -5.606 -46.414 1.00 93.88 203 LEU A N 1
ATOM 1685 C CA . LEU A 1 203 ? 32.666 -6.909 -47.041 1.00 93.88 203 LEU A CA 1
ATOM 1686 C C . LEU A 1 203 ? 33.902 -7.383 -47.791 1.00 93.88 203 LEU A C 1
ATOM 1688 O O . LEU A 1 203 ? 34.340 -8.503 -47.558 1.00 93.88 203 LEU A O 1
ATOM 1692 N N . ILE A 1 204 ? 34.503 -6.527 -48.620 1.00 93.56 204 ILE A N 1
ATOM 1693 C CA . ILE A 1 204 ? 35.743 -6.830 -49.346 1.00 93.56 204 ILE A CA 1
ATOM 1694 C C . ILE A 1 204 ? 36.832 -7.306 -48.380 1.00 93.56 204 ILE A C 1
ATOM 1696 O O . ILE A 1 204 ? 37.415 -8.372 -48.578 1.00 93.56 204 ILE A O 1
ATOM 1700 N N . LYS A 1 205 ? 37.061 -6.565 -47.288 1.00 94.75 205 LYS A N 1
ATOM 1701 C CA . LYS A 1 205 ? 38.029 -6.961 -46.254 1.00 94.75 205 LYS A CA 1
ATOM 1702 C C . LYS A 1 205 ? 37.695 -8.333 -45.661 1.00 94.75 205 LYS A C 1
ATOM 1704 O O . LYS A 1 205 ? 38.599 -9.144 -45.492 1.00 94.75 205 LYS A O 1
ATOM 1709 N N . MET A 1 206 ? 36.414 -8.602 -45.396 1.00 94.62 206 MET A N 1
ATOM 1710 C CA . MET A 1 206 ? 35.939 -9.885 -44.865 1.00 94.62 206 MET A CA 1
ATOM 1711 C C . MET A 1 206 ? 36.113 -11.050 -45.853 1.00 94.62 206 MET A C 1
ATOM 1713 O O . MET A 1 206 ? 36.432 -12.160 -45.432 1.00 94.62 206 MET A O 1
ATOM 1717 N N . VAL A 1 207 ? 35.914 -10.824 -47.157 1.00 94.50 207 VAL A N 1
ATOM 1718 C CA . VAL A 1 207 ? 36.142 -11.846 -48.193 1.00 94.50 207 VAL A CA 1
ATOM 1719 C C . VAL A 1 207 ? 37.631 -12.171 -48.288 1.00 94.50 207 VAL A C 1
ATOM 1721 O O . VAL A 1 207 ? 38.003 -13.346 -48.257 1.00 94.50 207 VAL A O 1
ATOM 1724 N N . ILE A 1 208 ? 38.486 -11.143 -48.341 1.00 92.94 208 ILE A N 1
ATOM 1725 C CA . ILE A 1 208 ? 39.945 -11.292 -48.432 1.00 92.94 208 ILE A CA 1
ATOM 1726 C C . ILE A 1 208 ? 40.485 -12.105 -47.250 1.00 92.94 208 ILE A C 1
ATOM 1728 O O . ILE A 1 208 ? 41.241 -13.056 -47.465 1.00 92.94 208 ILE A O 1
ATOM 1732 N N . SER A 1 209 ? 40.057 -11.780 -46.025 1.00 92.06 209 SER A N 1
ATOM 1733 C CA . SER A 1 209 ? 40.526 -12.430 -44.794 1.00 92.06 209 SER A CA 1
ATOM 1734 C C . SER A 1 209 ? 39.932 -13.817 -44.529 1.00 92.06 209 SER A C 1
ATOM 1736 O O . SER A 1 209 ? 40.302 -14.455 -43.547 1.00 92.06 209 SER A O 1
ATOM 1738 N N . SER A 1 210 ? 39.004 -14.292 -45.361 1.00 92.31 210 SER A N 1
ATOM 1739 C CA . SER A 1 210 ? 38.363 -15.594 -45.166 1.00 92.31 210 SER A CA 1
ATOM 1740 C C . SER A 1 210 ? 39.252 -16.779 -45.566 1.00 92.31 210 SER A C 1
ATOM 1742 O O . SER A 1 210 ? 40.206 -16.628 -46.322 1.00 92.31 210 SER A O 1
ATOM 1744 N N . GLU A 1 211 ? 38.910 -17.985 -45.118 1.00 92.19 211 GLU A N 1
ATOM 1745 C CA . GLU A 1 211 ? 39.650 -19.224 -45.430 1.00 92.19 211 GLU A CA 1
ATOM 1746 C C . GLU A 1 211 ? 39.226 -19.886 -46.756 1.00 92.19 211 GLU A C 1
ATOM 1748 O O . GLU A 1 211 ? 39.713 -20.957 -47.106 1.00 92.19 211 GLU A O 1
ATOM 1753 N N . PHE A 1 212 ? 38.314 -19.272 -47.518 1.00 91.69 212 PHE A N 1
ATOM 1754 C CA . PHE A 1 212 ? 37.869 -19.832 -48.798 1.00 91.69 212 PHE A CA 1
ATOM 1755 C C . PHE A 1 212 ? 38.991 -19.829 -49.846 1.00 91.69 212 PHE A C 1
ATOM 1757 O O . PHE A 1 212 ? 39.882 -18.976 -49.827 1.00 91.69 212 PHE A O 1
ATOM 1764 N N . CYS A 1 213 ? 38.923 -20.764 -50.797 1.00 89.94 213 CYS A N 1
ATOM 1765 C CA . CYS A 1 213 ? 39.904 -20.843 -51.875 1.00 89.94 213 CYS A CA 1
ATOM 1766 C C . CYS A 1 213 ? 39.898 -19.569 -52.756 1.00 89.94 213 CYS A C 1
ATOM 1768 O O . CYS A 1 213 ? 38.865 -18.891 -52.858 1.00 89.94 213 CYS A O 1
ATOM 1770 N N . PRO A 1 214 ? 41.029 -19.238 -53.415 1.00 91.56 214 PRO A N 1
ATOM 1771 C CA . PRO A 1 214 ? 41.167 -18.023 -54.225 1.00 91.56 214 PRO A CA 1
ATOM 1772 C C . PRO A 1 214 ? 40.077 -17.848 -55.288 1.00 91.56 214 PRO A C 1
ATOM 1774 O O . PRO A 1 214 ? 39.560 -16.748 -55.453 1.00 91.56 214 PRO A O 1
ATOM 1777 N N . GLU A 1 215 ? 39.652 -18.934 -55.934 1.00 91.06 215 GLU A N 1
ATOM 1778 C CA . GLU A 1 215 ? 38.628 -18.920 -56.988 1.00 91.06 215 GLU A CA 1
ATOM 1779 C C . GLU A 1 215 ? 37.267 -18.398 -56.498 1.00 91.06 215 GLU A C 1
ATOM 1781 O O . GLU A 1 215 ? 36.577 -17.654 -57.199 1.00 91.06 215 GLU A O 1
ATOM 1786 N N . ILE A 1 216 ? 36.858 -18.780 -55.281 1.00 89.25 216 ILE A N 1
ATOM 1787 C CA . ILE A 1 216 ? 35.606 -18.304 -54.675 1.00 89.25 216 ILE A CA 1
ATOM 1788 C C . ILE A 1 216 ? 35.731 -16.817 -54.340 1.00 89.25 216 ILE A C 1
ATOM 1790 O O . ILE A 1 216 ? 34.813 -16.043 -54.623 1.00 89.25 216 ILE A O 1
ATOM 1794 N N . LYS A 1 217 ? 36.876 -16.414 -53.774 1.00 91.56 217 LYS A N 1
ATOM 1795 C CA . LYS A 1 217 ? 37.150 -15.013 -53.437 1.00 91.56 217 LYS A CA 1
ATOM 1796 C C . LYS A 1 217 ? 37.115 -14.135 -54.683 1.00 91.56 217 LYS A C 1
ATOM 1798 O O . LYS A 1 217 ? 36.430 -13.119 -54.672 1.00 91.56 217 LYS A O 1
ATOM 1803 N N . GLU A 1 218 ? 37.782 -14.539 -55.760 1.00 91.12 218 GLU A N 1
ATOM 1804 C CA . GLU A 1 218 ? 37.850 -13.785 -57.015 1.00 91.12 218 GLU A CA 1
ATOM 1805 C C . GLU A 1 218 ? 36.460 -13.553 -57.625 1.00 91.12 218 GLU A C 1
ATOM 1807 O O . GLU A 1 218 ? 36.113 -12.420 -57.969 1.00 91.12 218 GLU A O 1
ATOM 1812 N N . LYS A 1 219 ? 35.617 -14.597 -57.676 1.00 89.62 219 LYS A N 1
ATOM 1813 C CA . LYS A 1 219 ? 34.246 -14.501 -58.209 1.00 89.62 219 LYS A CA 1
ATOM 1814 C C . LYS A 1 219 ? 33.388 -13.477 -57.469 1.00 89.62 219 LYS A C 1
ATOM 1816 O O . LYS A 1 219 ? 32.657 -12.717 -58.103 1.00 89.62 219 LYS A O 1
ATOM 1821 N N . VAL A 1 220 ? 33.472 -13.450 -56.141 1.00 92.00 220 VAL A N 1
ATOM 1822 C CA . VAL A 1 220 ? 32.715 -12.499 -55.314 1.00 92.00 220 VAL A CA 1
ATOM 1823 C C . VAL A 1 220 ? 33.320 -11.102 -55.411 1.00 92.00 220 VAL A C 1
ATOM 1825 O O . VAL A 1 220 ? 32.591 -10.125 -55.565 1.00 92.00 220 VAL A O 1
ATOM 1828 N N . MET A 1 221 ? 34.648 -11.000 -55.364 1.00 90.75 221 MET A N 1
ATOM 1829 C CA . MET A 1 221 ? 35.373 -9.732 -55.433 1.00 90.75 221 MET A CA 1
ATOM 1830 C C . MET A 1 221 ? 35.091 -8.976 -56.729 1.00 90.75 221 MET A C 1
ATOM 1832 O O . MET A 1 221 ? 34.860 -7.772 -56.677 1.00 90.75 221 MET A O 1
ATOM 1836 N N . LYS A 1 222 ? 35.006 -9.673 -57.869 1.00 90.31 222 LYS A N 1
ATOM 1837 C CA . LYS A 1 222 ? 34.637 -9.058 -59.152 1.00 90.31 222 LYS A CA 1
ATOM 1838 C C . LYS A 1 222 ? 33.284 -8.337 -59.090 1.00 90.31 222 LYS A C 1
ATOM 1840 O O . LYS A 1 222 ? 33.136 -7.284 -59.697 1.00 90.31 222 LYS A O 1
ATOM 1845 N N . LYS A 1 223 ? 32.324 -8.885 -58.336 1.00 90.06 223 LYS A N 1
ATOM 1846 C CA . LYS A 1 223 ? 30.998 -8.281 -58.122 1.00 90.06 223 LYS A CA 1
ATOM 1847 C C . LYS A 1 223 ? 31.004 -7.190 -57.049 1.00 90.06 223 LYS A C 1
ATOM 1849 O O . LYS A 1 223 ? 30.261 -6.233 -57.163 1.00 90.06 223 LYS A O 1
ATOM 1854 N N . LEU A 1 224 ? 31.809 -7.325 -55.994 1.00 90.19 224 LEU A N 1
ATOM 1855 C CA . LEU A 1 224 ? 31.866 -6.331 -54.912 1.00 90.19 224 LEU A CA 1
ATOM 1856 C C . LEU A 1 224 ? 32.686 -5.084 -55.269 1.00 90.19 224 LEU A C 1
ATOM 1858 O O . LEU A 1 224 ? 32.493 -4.048 -54.646 1.00 90.19 224 LEU A O 1
ATOM 1862 N N . VAL A 1 225 ? 33.625 -5.182 -56.212 1.00 89.62 225 VAL A N 1
ATOM 1863 C CA . VAL A 1 225 ? 34.497 -4.068 -56.630 1.00 89.62 225 VAL A CA 1
ATOM 1864 C C . VAL A 1 225 ? 33.911 -3.287 -57.811 1.00 89.62 225 VAL A C 1
ATOM 1866 O O . VAL A 1 225 ? 34.360 -2.174 -58.074 1.00 89.62 225 VAL A O 1
ATOM 1869 N N . SER A 1 226 ? 32.903 -3.822 -58.512 1.00 86.19 226 SER A N 1
ATOM 1870 C CA . SER A 1 226 ? 32.248 -3.089 -59.599 1.00 86.19 226 SER A CA 1
ATOM 1871 C C . SER A 1 226 ? 31.633 -1.783 -59.092 1.00 86.19 226 SER A C 1
ATOM 1873 O O . SER A 1 226 ? 31.131 -1.714 -57.969 1.00 86.19 226 SER A O 1
ATOM 1875 N N . SER A 1 227 ? 31.649 -0.749 -59.935 1.00 76.12 227 SER A N 1
ATOM 1876 C CA . SER A 1 227 ? 30.970 0.526 -59.669 1.00 76.12 227 SER A CA 1
ATOM 1877 C C . SER A 1 227 ? 29.449 0.392 -59.629 1.00 76.12 227 SER A C 1
ATOM 1879 O O . SER A 1 227 ? 28.784 1.244 -59.053 1.00 76.12 227 SER A O 1
ATOM 1881 N N . ASP A 1 228 ? 28.911 -0.672 -60.219 1.00 87.69 228 ASP A N 1
ATOM 1882 C CA . ASP A 1 228 ? 27.474 -0.864 -60.371 1.00 87.69 228 ASP A CA 1
ATOM 1883 C C . ASP A 1 228 ? 26.797 -1.253 -59.047 1.00 87.69 228 ASP A C 1
ATOM 1885 O O . ASP A 1 228 ? 27.411 -1.829 -58.135 1.00 87.69 228 ASP A O 1
ATOM 1889 N N . ASP A 1 229 ? 25.507 -0.938 -58.951 1.00 88.69 229 ASP A N 1
ATOM 1890 C CA . ASP A 1 229 ? 24.660 -1.379 -57.849 1.00 88.69 229 ASP A CA 1
ATOM 1891 C C . ASP A 1 229 ? 24.385 -2.880 -57.952 1.00 88.69 229 ASP A C 1
ATOM 1893 O O . ASP A 1 229 ? 24.017 -3.413 -58.999 1.00 88.69 229 ASP A O 1
ATOM 1897 N N . ILE A 1 230 ? 24.521 -3.571 -56.824 1.00 90.06 230 ILE A N 1
ATOM 1898 C CA . ILE A 1 230 ? 24.148 -4.973 -56.690 1.00 90.06 230 ILE A CA 1
ATOM 1899 C C . ILE A 1 230 ? 22.681 -5.018 -56.280 1.00 90.06 230 ILE A C 1
ATOM 1901 O O . ILE A 1 230 ? 22.317 -4.601 -55.176 1.00 90.06 230 ILE A O 1
ATOM 1905 N N . ILE A 1 231 ? 21.840 -5.533 -57.168 1.00 89.56 231 ILE A N 1
ATOM 1906 C CA . ILE A 1 231 ? 20.406 -5.684 -56.940 1.00 89.56 231 ILE A CA 1
ATOM 1907 C C . ILE A 1 231 ? 20.101 -7.174 -56.871 1.00 89.56 231 ILE A C 1
ATOM 1909 O O . ILE A 1 231 ? 20.405 -7.909 -57.804 1.00 89.56 231 ILE A O 1
ATOM 1913 N N . PHE A 1 232 ? 19.507 -7.601 -55.760 1.00 89.62 232 PHE A N 1
ATOM 1914 C CA . PHE A 1 232 ? 18.906 -8.921 -55.632 1.00 89.62 232 PHE A CA 1
ATOM 1915 C C . PHE A 1 232 ? 17.403 -8.831 -55.875 1.00 89.62 232 PHE A C 1
ATOM 1917 O O . PHE A 1 232 ? 16.731 -7.960 -55.302 1.00 89.62 232 PHE A O 1
ATOM 1924 N N . GLU A 1 233 ? 16.874 -9.752 -56.670 1.00 89.12 233 GLU A N 1
ATOM 1925 C CA . GLU A 1 233 ? 15.436 -9.907 -56.862 1.00 89.12 233 GLU A CA 1
ATOM 1926 C C . GLU A 1 233 ? 14.756 -10.520 -55.624 1.00 89.12 233 GLU A C 1
ATOM 1928 O O . GLU A 1 233 ? 15.391 -11.002 -54.674 1.00 89.12 233 GLU A O 1
ATOM 1933 N N . ILE A 1 234 ? 13.421 -10.477 -55.604 1.00 78.69 234 ILE A N 1
ATOM 1934 C CA . ILE A 1 234 ? 12.622 -11.052 -54.517 1.00 78.69 234 ILE A CA 1
ATOM 1935 C C . ILE A 1 234 ? 12.897 -12.558 -54.447 1.00 78.69 234 ILE A C 1
ATOM 1937 O O . ILE A 1 234 ? 12.676 -13.283 -55.406 1.00 78.69 234 ILE A O 1
ATOM 1941 N N . GLY A 1 235 ? 13.352 -13.036 -53.288 1.00 81.38 235 GLY A N 1
ATOM 1942 C CA . GLY A 1 235 ? 13.653 -14.455 -53.061 1.00 81.38 235 GLY A CA 1
ATOM 1943 C C . GLY A 1 235 ? 15.108 -14.844 -53.336 1.00 81.38 235 GLY A C 1
ATOM 1944 O O . GLY A 1 235 ? 15.628 -15.708 -52.631 1.00 81.38 235 GLY A O 1
ATOM 1945 N N . GLU A 1 236 ? 15.815 -14.127 -54.213 1.00 88.19 236 GLU A N 1
ATOM 1946 C CA . GLU A 1 236 ? 17.194 -14.445 -54.618 1.00 88.19 236 GLU A CA 1
ATOM 1947 C C . GLU A 1 236 ? 18.168 -14.436 -53.428 1.00 88.19 236 GLU A C 1
ATOM 1949 O O . GLU A 1 236 ? 18.992 -15.334 -53.260 1.00 88.19 236 GLU A O 1
ATOM 1954 N N . VAL A 1 237 ? 18.018 -13.469 -52.518 1.00 86.50 237 VAL A N 1
ATOM 1955 C CA . VAL A 1 237 ? 18.783 -13.426 -51.261 1.00 86.50 237 VAL A CA 1
ATOM 1956 C C . VAL A 1 237 ? 18.600 -14.706 -50.442 1.00 86.50 237 VAL A C 1
ATOM 1958 O O . VAL A 1 237 ? 19.545 -15.188 -49.820 1.00 86.50 237 VAL A O 1
ATOM 1961 N N . THR A 1 238 ? 17.383 -15.243 -50.390 1.00 87.88 238 THR A N 1
ATOM 1962 C CA . THR A 1 238 ? 17.069 -16.428 -49.583 1.00 87.88 238 THR A CA 1
ATOM 1963 C C . THR A 1 238 ? 17.710 -17.678 -50.165 1.00 87.88 238 THR A C 1
ATOM 1965 O O . THR A 1 238 ? 18.171 -18.518 -49.394 1.00 87.88 238 THR A O 1
ATOM 1968 N N . GLU A 1 239 ? 17.771 -17.773 -51.490 1.00 91.50 239 GLU A N 1
ATOM 1969 C CA . GLU A 1 239 ? 18.387 -18.883 -52.218 1.00 91.50 239 GLU A CA 1
ATOM 1970 C C . GLU A 1 239 ? 19.916 -18.810 -52.166 1.00 91.50 239 GLU A C 1
ATOM 1972 O O . GLU A 1 239 ? 20.597 -19.806 -51.930 1.00 91.50 239 GLU A O 1
ATOM 1977 N N . GLN A 1 240 ? 20.470 -17.607 -52.323 1.00 91.69 240 GLN A N 1
ATOM 1978 C CA . GLN A 1 240 ? 21.908 -17.413 -52.475 1.00 91.69 240 GLN A CA 1
ATOM 1979 C C . GLN A 1 240 ? 22.657 -17.179 -51.159 1.00 91.69 240 GLN A C 1
ATOM 1981 O O . GLN A 1 240 ? 23.886 -17.233 -51.141 1.00 91.69 240 GLN A O 1
ATOM 1986 N N . LYS A 1 241 ? 21.968 -16.956 -50.029 1.00 92.00 241 LYS A N 1
ATOM 1987 C CA . LYS A 1 241 ? 22.628 -16.765 -48.719 1.00 92.00 241 LYS A CA 1
ATOM 1988 C C . LYS A 1 241 ? 23.426 -17.981 -48.235 1.00 92.00 241 LYS A C 1
ATOM 1990 O O . LYS A 1 241 ? 24.150 -17.849 -47.253 1.00 92.00 241 LYS A O 1
ATOM 1995 N N . SER A 1 242 ? 23.271 -19.147 -48.865 1.00 91.06 242 SER A N 1
ATOM 1996 C CA . SER A 1 242 ? 24.057 -20.361 -48.607 1.00 91.06 242 SER A CA 1
ATOM 1997 C C . SER A 1 242 ? 25.198 -20.586 -49.604 1.00 91.06 242 SER A C 1
ATOM 1999 O O . SER A 1 242 ? 26.036 -21.446 -49.350 1.00 91.06 242 SER A O 1
ATOM 2001 N N . ASP A 1 243 ? 25.262 -19.831 -50.707 1.00 94.31 243 ASP A N 1
ATOM 2002 C CA . ASP A 1 243 ? 26.322 -19.967 -51.710 1.00 94.31 243 ASP A CA 1
ATOM 2003 C C . ASP A 1 243 ? 27.475 -18.985 -51.429 1.00 94.31 243 ASP A C 1
ATOM 2005 O O . ASP A 1 243 ? 27.321 -17.781 -51.656 1.00 94.31 243 ASP A O 1
ATOM 2009 N N . PRO A 1 244 ? 28.667 -19.455 -51.010 1.00 93.00 244 PRO A N 1
ATOM 2010 C CA . PRO A 1 244 ? 29.811 -18.586 -50.740 1.00 93.00 244 PRO A CA 1
ATOM 2011 C C . PRO A 1 244 ? 30.346 -17.855 -51.980 1.00 93.00 244 PRO A C 1
ATOM 2013 O O . PRO A 1 244 ? 31.173 -16.955 -51.835 1.00 93.00 244 PRO A O 1
ATOM 2016 N N . ARG A 1 245 ? 29.893 -18.206 -53.191 1.00 92.56 245 ARG A N 1
ATOM 2017 C CA . ARG A 1 245 ? 30.215 -17.502 -54.443 1.00 92.56 245 ARG A CA 1
ATOM 2018 C C . ARG A 1 245 ? 29.283 -16.317 -54.716 1.00 92.56 245 ARG A C 1
ATOM 2020 O O . ARG A 1 245 ? 29.560 -15.534 -55.626 1.00 92.56 245 ARG A O 1
ATOM 2027 N N . SER A 1 246 ? 28.203 -16.164 -53.948 1.00 93.62 246 SER A N 1
ATOM 2028 C CA . SER A 1 246 ? 27.275 -15.041 -54.070 1.00 93.62 246 SER A CA 1
ATOM 2029 C C . SER A 1 246 ? 27.608 -13.914 -53.085 1.00 93.62 246 SER A C 1
ATOM 2031 O O . SER A 1 246 ? 27.853 -14.179 -51.904 1.00 93.62 246 SER A O 1
ATOM 2033 N N . PRO A 1 247 ? 27.536 -12.634 -53.501 1.00 92.75 247 PRO A N 1
ATOM 2034 C CA . PRO A 1 247 ? 27.593 -11.510 -52.571 1.00 92.75 247 PRO A CA 1
ATOM 2035 C C . PRO A 1 247 ? 26.502 -11.565 -51.483 1.00 92.75 247 PRO A C 1
ATOM 2037 O O . PRO A 1 247 ? 26.741 -11.072 -50.380 1.00 92.75 247 PRO A O 1
ATOM 2040 N N . ALA A 1 248 ? 25.359 -12.225 -51.740 1.00 93.50 248 ALA A N 1
ATOM 2041 C CA . ALA A 1 248 ? 24.268 -12.418 -50.777 1.00 93.50 248 ALA A CA 1
ATOM 2042 C C . ALA A 1 248 ? 24.709 -13.199 -49.524 1.00 93.50 248 ALA A C 1
ATOM 2044 O O . ALA A 1 248 ? 24.349 -12.825 -48.405 1.00 93.50 248 ALA A O 1
ATOM 2045 N N . TYR A 1 249 ? 25.534 -14.241 -49.687 1.00 94.56 249 TYR A N 1
ATOM 2046 C CA . TYR A 1 249 ? 26.121 -14.987 -48.568 1.00 94.56 249 TYR A CA 1
ATOM 2047 C C . TYR A 1 249 ? 26.981 -14.079 -47.685 1.00 94.56 249 TYR A C 1
ATOM 2049 O O . TYR A 1 249 ? 26.853 -14.081 -46.459 1.00 94.56 249 TYR A O 1
ATOM 2057 N N . TRP A 1 250 ? 27.831 -13.253 -48.298 1.00 94.31 250 TRP A N 1
ATOM 2058 C CA . TRP A 1 250 ? 28.777 -12.409 -47.568 1.00 94.31 250 TRP A CA 1
ATOM 2059 C C . TRP A 1 250 ? 28.091 -11.281 -46.806 1.00 94.31 250 TRP A C 1
ATOM 2061 O O . TRP A 1 250 ? 28.412 -11.069 -45.638 1.00 94.31 250 TRP A O 1
ATOM 2071 N N . ILE A 1 251 ? 27.114 -10.601 -47.409 1.00 94.00 251 ILE A N 1
ATOM 2072 C CA . ILE A 1 251 ? 26.343 -9.560 -46.714 1.00 94.00 251 ILE A CA 1
ATOM 2073 C C . ILE A 1 251 ? 25.454 -10.139 -45.608 1.00 94.00 251 ILE A C 1
ATOM 2075 O O . ILE A 1 251 ? 25.381 -9.550 -44.527 1.00 94.00 251 ILE A O 1
ATOM 2079 N N . ALA A 1 252 ? 24.848 -11.316 -45.810 1.00 92.31 252 ALA A N 1
ATOM 2080 C CA . ALA A 1 252 ? 24.099 -12.004 -44.759 1.00 92.31 252 ALA A CA 1
ATOM 2081 C C . ALA A 1 252 ? 25.011 -12.390 -43.582 1.00 92.31 252 ALA A C 1
ATOM 2083 O O . ALA A 1 252 ? 24.702 -12.084 -42.429 1.00 92.31 252 ALA A O 1
ATOM 2084 N N . LYS A 1 253 ? 26.180 -12.973 -43.869 1.00 93.19 253 LYS A N 1
ATOM 2085 C CA . LYS A 1 253 ? 27.172 -13.346 -42.853 1.00 93.19 253 LYS A CA 1
ATOM 2086 C C . LYS A 1 253 ? 27.727 -12.129 -42.111 1.00 93.19 253 LYS A C 1
ATOM 2088 O O . LYS A 1 253 ? 27.830 -12.155 -40.887 1.00 93.19 253 LYS A O 1
ATOM 2093 N N . TYR A 1 254 ? 28.047 -11.053 -42.828 1.00 93.44 254 TYR A N 1
ATOM 2094 C CA . TYR A 1 254 ? 28.528 -9.802 -42.241 1.00 93.44 254 TYR A CA 1
ATOM 2095 C C . TYR A 1 254 ? 27.486 -9.192 -41.307 1.00 93.44 254 TYR A C 1
ATOM 2097 O O . TYR A 1 254 ? 27.806 -8.842 -40.172 1.00 93.44 254 TYR A O 1
ATOM 2105 N N . ARG A 1 255 ? 26.224 -9.133 -41.744 1.00 92.81 255 ARG A N 1
ATOM 2106 C CA . ARG A 1 255 ? 25.107 -8.691 -40.908 1.00 92.81 255 ARG A CA 1
ATOM 2107 C C . ARG A 1 255 ? 25.032 -9.493 -39.616 1.00 92.81 255 ARG A C 1
ATOM 2109 O O . ARG A 1 255 ? 24.941 -8.903 -38.542 1.00 92.81 255 ARG A O 1
ATOM 2116 N N . ASP A 1 256 ? 25.073 -10.816 -39.711 1.00 90.75 256 ASP A N 1
ATOM 2117 C CA . ASP A 1 256 ? 24.940 -11.685 -38.546 1.00 90.75 256 ASP A CA 1
ATOM 2118 C C . ASP A 1 256 ? 26.117 -11.503 -37.575 1.00 90.75 256 ASP A C 1
ATOM 2120 O O . ASP A 1 256 ? 25.907 -11.440 -36.362 1.00 90.75 256 ASP A O 1
ATOM 2124 N N . ILE A 1 257 ? 27.341 -11.337 -38.092 1.00 92.19 257 ILE A N 1
ATOM 2125 C CA . ILE A 1 257 ? 28.529 -11.000 -37.293 1.00 92.19 257 ILE A CA 1
ATOM 2126 C C . ILE A 1 257 ? 28.340 -9.655 -36.588 1.00 92.19 257 ILE A C 1
ATOM 2128 O O . ILE A 1 257 ? 28.558 -9.557 -35.380 1.00 92.19 257 ILE A O 1
ATOM 2132 N N . MET A 1 258 ? 27.908 -8.621 -37.312 1.00 92.62 258 MET A N 1
ATOM 2133 C CA . MET A 1 258 ? 27.751 -7.284 -36.744 1.00 92.62 258 MET A CA 1
ATOM 2134 C C . MET A 1 258 ? 26.630 -7.241 -35.707 1.00 92.62 258 MET A C 1
ATOM 2136 O O . MET A 1 258 ? 26.840 -6.712 -34.622 1.00 92.62 258 MET A O 1
ATOM 2140 N N . ILE A 1 259 ? 25.478 -7.868 -35.959 1.00 90.12 259 ILE A N 1
ATOM 2141 C CA . ILE A 1 259 ? 24.396 -7.972 -34.967 1.00 90.12 259 ILE A CA 1
ATOM 2142 C C . ILE A 1 259 ? 24.883 -8.701 -33.708 1.00 90.12 259 ILE A C 1
ATOM 2144 O O . ILE A 1 259 ? 24.603 -8.237 -32.606 1.00 90.12 259 ILE A O 1
ATOM 2148 N N . LYS A 1 260 ? 25.647 -9.794 -33.852 1.00 90.44 260 LYS A N 1
ATOM 2149 C CA . LYS A 1 260 ? 26.238 -10.514 -32.711 1.00 90.44 260 LYS A CA 1
ATOM 2150 C C . LYS A 1 260 ? 27.276 -9.678 -31.956 1.00 90.44 260 LYS A C 1
ATOM 2152 O O . LYS A 1 260 ? 27.371 -9.802 -30.739 1.00 90.44 260 LYS A O 1
ATOM 2157 N N . LYS A 1 261 ? 28.023 -8.811 -32.650 1.00 91.81 261 LYS A N 1
ATOM 2158 C CA . LYS A 1 261 ? 29.007 -7.899 -32.045 1.00 91.81 261 LYS A CA 1
ATOM 2159 C C . LYS A 1 261 ? 28.352 -6.890 -31.097 1.00 91.81 261 LYS A C 1
ATOM 2161 O O . LYS A 1 261 ? 28.949 -6.534 -30.083 1.00 91.81 261 LYS A O 1
ATOM 2166 N N . TYR A 1 262 ? 27.137 -6.430 -31.396 1.00 90.19 262 TYR A N 1
ATOM 2167 C CA . TYR A 1 262 ? 26.408 -5.505 -30.527 1.00 90.19 262 TYR A CA 1
ATOM 2168 C C . TYR A 1 262 ? 25.580 -6.264 -29.484 1.00 90.19 262 TYR A C 1
ATOM 2170 O O . TYR A 1 262 ? 24.391 -6.528 -29.674 1.00 90.19 262 TYR A O 1
ATOM 2178 N N . LYS A 1 263 ? 26.197 -6.581 -28.339 1.00 88.56 263 LYS A N 1
ATOM 2179 C CA . LYS A 1 263 ? 25.468 -7.098 -27.174 1.00 88.56 263 LYS A CA 1
ATOM 2180 C C . LYS A 1 263 ? 24.582 -5.985 -26.606 1.00 88.56 263 LYS A C 1
ATOM 2182 O O . LYS A 1 263 ? 25.045 -4.870 -26.370 1.00 88.56 263 LYS A O 1
ATOM 2187 N N . ARG A 1 264 ? 23.295 -6.272 -26.390 1.00 89.12 264 ARG A N 1
ATOM 2188 C CA . ARG A 1 264 ? 22.419 -5.349 -25.654 1.00 89.12 264 ARG A CA 1
ATOM 2189 C C . ARG A 1 264 ? 22.933 -5.226 -24.218 1.00 89.12 264 ARG A C 1
ATOM 2191 O O . ARG A 1 264 ? 23.244 -6.266 -23.634 1.00 89.12 264 ARG A O 1
ATOM 2198 N N . PRO A 1 265 ? 23.008 -4.008 -23.655 1.00 92.44 265 PRO A N 1
ATOM 2199 C CA . PRO A 1 265 ? 23.396 -3.857 -22.264 1.00 92.44 265 PRO A CA 1
ATOM 2200 C C . PRO A 1 265 ? 22.397 -4.599 -21.383 1.00 92.44 265 PRO A C 1
ATOM 2202 O O . PRO A 1 265 ? 21.201 -4.673 -21.691 1.00 92.44 265 PRO A O 1
ATOM 2205 N N . GLU A 1 266 ? 22.895 -5.161 -20.293 1.00 92.94 266 GLU A N 1
ATOM 2206 C CA . GLU A 1 266 ? 22.049 -5.823 -19.314 1.00 92.94 266 GLU A CA 1
ATOM 2207 C C . GLU A 1 266 ? 21.255 -4.771 -18.547 1.00 92.94 266 GLU A C 1
ATOM 2209 O O . GLU A 1 266 ? 21.754 -3.695 -18.205 1.00 92.94 266 GLU A O 1
ATOM 2214 N N . ARG A 1 267 ? 19.972 -5.057 -18.325 1.00 91.38 267 ARG A N 1
ATOM 2215 C CA . ARG A 1 267 ? 19.119 -4.148 -17.571 1.00 91.38 267 ARG A CA 1
ATOM 2216 C C . ARG A 1 267 ? 19.636 -4.099 -16.130 1.00 91.38 267 ARG A C 1
ATOM 2218 O O . ARG A 1 267 ? 19.760 -5.158 -15.519 1.00 91.38 267 ARG A O 1
ATOM 2225 N N . PRO A 1 268 ? 19.893 -2.908 -15.565 1.00 90.56 268 PRO A N 1
ATOM 2226 C CA . PRO A 1 268 ? 20.396 -2.806 -14.205 1.00 90.56 268 PRO A CA 1
ATOM 2227 C C . PRO A 1 268 ? 19.378 -3.370 -13.210 1.00 90.56 268 PRO A C 1
ATOM 2229 O O . PRO A 1 268 ? 18.189 -3.036 -13.266 1.00 90.56 268 PRO A O 1
ATOM 2232 N N . ILE A 1 269 ? 19.862 -4.198 -12.285 1.00 89.56 269 ILE A N 1
ATOM 2233 C CA . ILE A 1 269 ? 19.086 -4.727 -11.160 1.00 89.56 269 ILE A CA 1
ATOM 2234 C C . ILE A 1 269 ? 19.162 -3.695 -10.035 1.00 89.56 269 ILE A C 1
ATOM 2236 O O . ILE A 1 269 ? 20.005 -3.761 -9.147 1.00 89.56 269 ILE A O 1
ATOM 2240 N N . ILE A 1 270 ? 18.311 -2.677 -10.125 1.00 84.38 270 ILE A N 1
ATOM 2241 C CA . ILE A 1 270 ? 18.166 -1.649 -9.097 1.00 84.38 270 ILE A CA 1
ATOM 2242 C C . ILE A 1 270 ? 16.685 -1.429 -8.823 1.00 84.38 270 ILE A C 1
ATOM 2244 O O . ILE A 1 270 ? 15.879 -1.293 -9.749 1.00 84.38 270 ILE A O 1
ATOM 2248 N N . ASN A 1 271 ? 16.326 -1.391 -7.542 1.00 80.94 271 ASN A N 1
ATOM 2249 C CA . ASN A 1 271 ? 14.955 -1.132 -7.135 1.00 80.94 271 ASN A CA 1
ATOM 2250 C C . ASN A 1 271 ? 14.567 0.281 -7.556 1.00 80.94 271 ASN A C 1
ATOM 2252 O O . ASN A 1 271 ? 15.234 1.258 -7.212 1.00 80.94 271 ASN A O 1
ATOM 2256 N N . LYS A 1 272 ? 13.475 0.385 -8.314 1.00 80.31 272 LYS A N 1
ATOM 2257 C CA . LYS A 1 272 ? 12.842 1.674 -8.565 1.00 80.31 272 LYS A CA 1
ATOM 2258 C C . LYS A 1 272 ? 12.273 2.160 -7.233 1.00 80.31 272 LYS A C 1
ATOM 2260 O O . LYS A 1 272 ? 11.446 1.443 -6.669 1.00 80.31 272 LYS A O 1
ATOM 2265 N N . PRO A 1 273 ? 12.660 3.349 -6.745 1.00 76.06 273 PRO A N 1
ATOM 2266 C CA . PRO A 1 273 ? 12.039 3.903 -5.555 1.00 76.06 273 PRO A CA 1
ATOM 2267 C C . PRO A 1 273 ? 10.528 4.005 -5.790 1.00 76.06 273 PRO A C 1
ATOM 2269 O O . PRO A 1 273 ? 10.085 4.557 -6.804 1.00 76.06 273 PRO A O 1
ATOM 2272 N N . HIS A 1 274 ? 9.741 3.399 -4.901 1.00 68.44 274 HIS A N 1
ATOM 2273 C CA . HIS A 1 274 ? 8.288 3.547 -4.915 1.00 68.44 274 HIS A CA 1
ATOM 2274 C C . HIS A 1 274 ? 7.921 5.008 -4.642 1.00 68.44 274 HIS A C 1
ATOM 2276 O O . HIS A 1 274 ? 8.685 5.714 -3.992 1.00 68.44 274 HIS A O 1
ATOM 2282 N N . ASP A 1 275 ? 6.778 5.464 -5.166 1.00 70.69 275 ASP A N 1
ATOM 2283 C CA . ASP A 1 275 ? 6.335 6.855 -5.014 1.00 70.69 275 ASP A CA 1
ATOM 2284 C C . ASP A 1 275 ? 6.351 7.264 -3.526 1.00 70.69 275 ASP A C 1
ATOM 2286 O O . ASP A 1 275 ? 5.574 6.715 -2.737 1.00 70.69 275 ASP A O 1
ATOM 2290 N N . PRO A 1 276 ? 7.267 8.160 -3.118 1.00 70.06 276 PRO A N 1
ATOM 2291 C CA . PRO A 1 276 ? 7.549 8.408 -1.711 1.00 70.06 276 PRO A CA 1
ATOM 2292 C C . PRO A 1 276 ? 6.409 9.145 -1.056 1.00 70.06 276 PRO A C 1
ATOM 2294 O O . PRO A 1 276 ? 6.209 8.989 0.133 1.00 70.06 276 PRO A O 1
ATOM 2297 N N . TYR A 1 277 ? 5.687 9.953 -1.827 1.00 73.94 277 TYR A N 1
ATOM 2298 C CA . TYR A 1 277 ? 4.727 10.899 -1.306 1.00 73.94 277 TYR A CA 1
ATOM 2299 C C . TYR A 1 277 ? 3.537 10.124 -0.757 1.00 73.94 277 TYR A C 1
ATOM 2301 O O . TYR A 1 277 ? 3.163 10.314 0.393 1.00 73.94 277 TYR A O 1
ATOM 2309 N N . PHE A 1 278 ? 3.052 9.141 -1.521 1.00 78.81 278 PHE A N 1
ATOM 2310 C CA . PHE A 1 278 ? 2.026 8.215 -1.049 1.00 78.81 278 PHE A CA 1
ATOM 2311 C C . PHE A 1 278 ? 2.493 7.353 0.120 1.00 78.81 278 PHE A C 1
ATOM 2313 O O . PHE A 1 278 ? 1.702 7.094 1.018 1.00 78.81 278 PHE A O 1
ATOM 2320 N N . ARG A 1 279 ? 3.758 6.911 0.118 1.00 80.19 279 ARG A N 1
ATOM 2321 C CA . ARG A 1 279 ? 4.290 6.107 1.223 1.00 80.19 279 ARG A CA 1
ATOM 2322 C C . ARG A 1 279 ? 4.430 6.921 2.509 1.00 80.19 279 ARG A C 1
ATOM 2324 O O . ARG A 1 279 ? 4.130 6.391 3.565 1.00 80.19 279 ARG A O 1
ATOM 2331 N N . ILE A 1 280 ? 4.838 8.185 2.405 1.00 81.31 280 ILE A N 1
ATOM 2332 C CA . ILE A 1 280 ? 4.922 9.116 3.535 1.00 81.31 280 ILE A CA 1
ATOM 2333 C C . ILE A 1 280 ? 3.548 9.236 4.175 1.00 81.31 280 ILE A C 1
ATOM 2335 O O . ILE A 1 280 ? 3.413 8.896 5.336 1.00 81.31 280 ILE A O 1
ATOM 2339 N N . ILE A 1 281 ? 2.512 9.593 3.407 1.00 85.00 281 ILE A N 1
ATOM 2340 C CA . ILE A 1 281 ? 1.168 9.778 3.980 1.00 85.00 281 ILE A CA 1
ATOM 2341 C C . ILE A 1 281 ? 0.512 8.484 4.486 1.00 85.00 281 ILE A C 1
ATOM 2343 O O . ILE A 1 281 ? -0.487 8.538 5.191 1.00 85.00 281 ILE A O 1
ATOM 2347 N N . GLN A 1 282 ? 1.038 7.321 4.105 1.00 86.44 282 GLN A N 1
ATOM 2348 C CA . GLN A 1 282 ? 0.534 6.010 4.520 1.00 86.44 282 GLN A CA 1
ATOM 2349 C C . GLN A 1 282 ? 1.100 5.512 5.837 1.00 86.44 282 GLN A C 1
ATOM 2351 O O . GLN A 1 282 ? 0.488 4.634 6.446 1.00 86.44 282 GLN A O 1
ATOM 2356 N N . ASP A 1 283 ? 2.270 6.017 6.205 1.00 87.69 283 ASP A N 1
ATOM 2357 C CA . ASP A 1 283 ? 3.064 5.525 7.312 1.00 87.69 283 ASP A CA 1
ATOM 2358 C C . ASP A 1 283 ? 2.858 6.448 8.511 1.00 87.69 283 ASP A C 1
ATOM 2360 O O . ASP A 1 283 ? 3.339 7.586 8.534 1.00 87.69 283 ASP A O 1
ATOM 2364 N N . MET A 1 284 ? 2.114 5.965 9.505 1.00 88.56 284 MET A N 1
ATOM 2365 C CA . MET A 1 284 ? 1.834 6.749 10.704 1.00 88.56 284 MET A CA 1
ATOM 2366 C C . MET A 1 284 ? 3.084 6.983 11.556 1.00 88.56 284 MET A C 1
ATOM 2368 O O . MET A 1 284 ? 3.104 7.968 12.286 1.00 88.56 284 MET A O 1
ATOM 2372 N N . ASN A 1 285 ? 4.161 6.205 11.385 1.00 88.12 285 ASN A N 1
ATOM 2373 C CA . ASN A 1 285 ? 5.454 6.519 12.007 1.00 88.12 285 ASN A CA 1
ATOM 2374 C C . ASN A 1 285 ? 6.035 7.835 11.474 1.00 88.12 285 ASN A C 1
ATOM 2376 O O . ASN A 1 285 ? 6.710 8.567 12.191 1.00 88.12 285 ASN A O 1
ATOM 2380 N N . ILE A 1 286 ? 5.767 8.147 10.202 1.00 87.38 286 ILE A N 1
ATOM 2381 C CA . ILE A 1 286 ? 6.236 9.377 9.558 1.00 87.38 286 ILE A CA 1
ATOM 2382 C C . ILE A 1 286 ? 5.231 10.508 9.778 1.00 87.38 286 ILE A C 1
ATOM 2384 O O . ILE A 1 286 ? 5.621 11.631 10.090 1.00 87.38 286 ILE A O 1
ATOM 2388 N N . MET A 1 287 ? 3.938 10.234 9.589 1.00 87.56 287 MET A N 1
ATOM 2389 C CA . MET A 1 287 ? 2.899 11.266 9.618 1.00 87.56 287 MET A CA 1
ATOM 2390 C C . MET A 1 287 ? 2.396 11.613 11.006 1.00 87.56 287 MET A C 1
ATOM 2392 O O . MET A 1 287 ? 1.961 12.743 11.204 1.00 87.56 287 MET A O 1
ATOM 2396 N N . GLY A 1 288 ? 2.434 10.683 11.956 1.00 89.44 288 GLY A N 1
ATOM 2397 C CA . GLY A 1 288 ? 1.961 10.916 13.316 1.00 89.44 288 GLY A CA 1
ATOM 2398 C C . GLY A 1 288 ? 2.579 12.174 13.940 1.00 89.44 288 GLY A C 1
ATOM 2399 O O . GLY A 1 288 ? 1.841 13.103 14.282 1.00 89.44 288 GLY A O 1
ATOM 2400 N N . PRO A 1 289 ? 3.920 12.305 13.954 1.00 88.38 289 PRO A N 1
ATOM 2401 C CA . PRO A 1 289 ? 4.583 13.500 14.469 1.00 88.38 289 PRO A CA 1
ATOM 2402 C C . PRO A 1 289 ? 4.204 14.769 13.691 1.00 88.38 289 PRO A C 1
ATOM 2404 O O . PRO A 1 289 ? 4.074 15.843 14.276 1.00 88.38 289 PRO A O 1
ATOM 2407 N N . GLN A 1 290 ? 3.966 14.655 12.377 1.00 87.62 290 GLN A N 1
ATOM 2408 C CA . GLN A 1 290 ? 3.551 15.783 11.536 1.00 87.62 290 GLN A CA 1
ATOM 2409 C C . GLN A 1 290 ? 2.141 16.274 11.861 1.00 87.62 290 GLN A C 1
ATOM 2411 O O . GLN A 1 290 ? 1.919 17.482 11.915 1.00 87.62 290 GLN A O 1
ATOM 2416 N N . PHE A 1 291 ? 1.195 15.360 12.088 1.00 88.62 291 PHE A N 1
ATOM 2417 C CA . PHE A 1 291 ? -0.162 15.716 12.490 1.00 88.62 291 PHE A CA 1
ATOM 2418 C C . PHE A 1 291 ? -0.149 16.484 13.808 1.00 88.62 291 PHE A C 1
ATOM 2420 O O . PHE A 1 291 ? -0.722 17.574 13.865 1.00 88.62 291 PHE A O 1
ATOM 2427 N N . ILE A 1 292 ? 0.569 15.967 14.812 1.00 86.62 292 ILE A N 1
ATOM 2428 C CA . ILE A 1 292 ? 0.651 16.596 16.133 1.00 86.62 292 ILE A CA 1
ATOM 2429 C C . ILE A 1 292 ? 1.327 17.971 16.039 1.00 86.62 292 ILE A C 1
ATOM 2431 O O . ILE A 1 292 ? 0.814 18.951 16.573 1.00 86.62 292 ILE A O 1
ATOM 2435 N N . LYS A 1 293 ? 2.437 18.084 15.295 1.00 86.06 293 LYS A N 1
ATOM 2436 C CA . LYS A 1 293 ? 3.146 19.357 15.066 1.00 86.06 293 LYS A CA 1
ATOM 2437 C C . LYS A 1 293 ? 2.274 20.407 14.374 1.00 86.06 293 LYS A C 1
ATOM 2439 O O . LYS A 1 293 ? 2.370 21.587 14.696 1.00 86.06 293 LYS A O 1
ATOM 2444 N N . ALA A 1 294 ? 1.411 19.979 13.455 1.00 86.19 294 ALA A N 1
ATOM 2445 C CA . ALA A 1 294 ? 0.436 20.836 12.785 1.00 86.19 294 ALA A CA 1
ATOM 2446 C C . ALA A 1 294 ? -0.801 21.156 13.654 1.00 86.19 294 ALA A C 1
ATOM 2448 O O . ALA A 1 294 ? -1.750 21.763 13.161 1.00 86.19 294 ALA A O 1
ATOM 2449 N N . GLY A 1 295 ? -0.818 20.747 14.928 1.00 85.25 295 GLY A N 1
ATOM 2450 C CA . GLY A 1 295 ? -1.923 20.992 15.856 1.00 85.25 295 GLY A CA 1
ATOM 2451 C C . GLY A 1 295 ? -3.148 20.105 15.622 1.00 85.25 295 GLY A C 1
ATOM 2452 O O . GLY A 1 295 ? -4.234 20.437 16.089 1.00 85.25 295 GLY A O 1
ATOM 2453 N N . ASN A 1 296 ? -3.004 18.999 14.885 1.00 87.38 296 ASN A N 1
ATOM 2454 C CA . ASN A 1 296 ? -4.064 18.004 14.749 1.00 87.38 296 ASN A CA 1
ATOM 2455 C C . ASN A 1 296 ? -3.956 16.996 15.892 1.00 87.38 296 ASN A C 1
ATOM 2457 O O . ASN A 1 296 ? -2.882 16.446 16.142 1.00 87.38 296 ASN A O 1
ATOM 2461 N N . ASN A 1 297 ? -5.084 16.699 16.529 1.00 88.19 297 ASN A N 1
ATOM 2462 C CA . ASN A 1 297 ? -5.137 15.678 17.566 1.00 88.19 297 ASN A CA 1
ATOM 2463 C C . ASN A 1 297 ? -5.072 14.285 16.933 1.00 88.19 297 ASN A C 1
ATOM 2465 O O . ASN A 1 297 ? -5.769 13.990 15.954 1.00 88.19 297 ASN A O 1
ATOM 2469 N N . LEU A 1 298 ? -4.245 13.424 17.515 1.00 92.94 298 LEU A N 1
ATOM 2470 C CA . LEU A 1 298 ? -4.245 11.995 17.243 1.00 92.94 298 LEU A CA 1
ATOM 2471 C C . LEU A 1 298 ? -4.886 11.274 18.419 1.00 92.94 298 LEU A C 1
ATOM 2473 O O . LEU A 1 298 ? -4.697 11.671 19.565 1.00 92.94 298 LEU A O 1
ATOM 2477 N N . VAL A 1 299 ? -5.615 10.202 18.130 1.00 94.62 299 VAL A N 1
ATOM 2478 C CA . VAL A 1 299 ? -6.247 9.365 19.150 1.00 94.62 299 VAL A CA 1
ATOM 2479 C C . VAL A 1 299 ? -5.937 7.892 18.931 1.00 94.62 299 VAL A C 1
ATOM 2481 O O . VAL A 1 299 ? -5.618 7.467 17.824 1.00 94.62 299 VAL A O 1
ATOM 2484 N N . VAL A 1 300 ? -6.074 7.096 19.981 1.00 96.56 300 VAL A N 1
ATOM 2485 C CA . VAL A 1 300 ? -6.179 5.637 19.921 1.00 96.56 300 VAL A CA 1
ATOM 2486 C C . VAL A 1 300 ? -7.569 5.255 20.404 1.00 96.56 300 VAL A C 1
ATOM 2488 O O . VAL A 1 300 ? -8.062 5.798 21.389 1.00 96.56 300 VAL A O 1
ATOM 2491 N N . ILE A 1 301 ? -8.212 4.318 19.710 1.00 97.38 301 ILE A N 1
ATOM 2492 C CA . ILE A 1 301 ? -9.545 3.832 20.080 1.00 97.38 301 ILE A CA 1
ATOM 2493 C C . ILE A 1 301 ? -9.397 2.411 20.596 1.00 97.38 301 ILE A C 1
ATOM 2495 O O . ILE A 1 301 ? -8.967 1.533 19.849 1.00 97.38 301 ILE A O 1
ATOM 2499 N N . LYS A 1 302 ? -9.800 2.176 21.841 1.00 97.62 302 LYS A N 1
ATOM 2500 C CA . LYS A 1 302 ? -9.908 0.842 22.423 1.00 97.62 302 LYS A CA 1
ATOM 2501 C C . LYS A 1 302 ? -11.369 0.440 22.513 1.00 97.62 302 LYS A C 1
ATOM 2503 O O . LYS A 1 302 ? -12.194 1.167 23.062 1.00 97.62 302 LYS A O 1
ATOM 2508 N N . ILE A 1 303 ? -11.670 -0.754 22.027 1.00 97.81 303 ILE A N 1
ATOM 2509 C CA . ILE A 1 303 ? -12.961 -1.407 22.198 1.00 97.81 303 ILE A CA 1
ATOM 2510 C C . ILE A 1 303 ? -12.731 -2.655 23.039 1.00 97.81 303 ILE A C 1
ATOM 2512 O O . ILE A 1 303 ? -11.993 -3.551 22.634 1.00 97.81 303 ILE A O 1
ATOM 2516 N N . THR A 1 304 ? -13.366 -2.716 24.202 1.00 97.00 304 THR A N 1
ATOM 2517 C CA . THR A 1 304 ? -13.386 -3.913 25.043 1.00 97.00 304 THR A CA 1
ATOM 2518 C C . THR A 1 304 ? -14.730 -4.598 24.863 1.00 97.00 304 THR A C 1
ATOM 2520 O O . THR A 1 304 ? -15.767 -4.068 25.267 1.00 97.00 304 THR A O 1
ATOM 2523 N N . PHE A 1 305 ? -14.703 -5.762 24.225 1.00 93.94 305 PHE A N 1
ATOM 2524 C CA . PHE A 1 305 ? -15.863 -6.613 24.029 1.00 93.94 305 PHE A CA 1
ATOM 2525 C C . PHE A 1 305 ? -16.125 -7.467 25.269 1.00 93.94 305 PHE A C 1
ATOM 2527 O O . PHE A 1 305 ? -15.175 -7.891 25.937 1.00 93.94 305 PHE A O 1
ATOM 2534 N N . PRO A 1 306 ? -17.399 -7.780 25.545 1.00 87.38 306 PRO A N 1
ATOM 2535 C CA . PRO A 1 306 ? -17.724 -8.782 26.540 1.00 87.38 306 PRO A CA 1
ATOM 2536 C C . PRO A 1 306 ? -17.271 -10.166 26.069 1.00 87.38 306 PRO A C 1
ATOM 2538 O O . PRO A 1 306 ? -17.389 -10.513 24.893 1.00 87.38 306 PRO A O 1
ATOM 2541 N N . THR A 1 307 ? -16.767 -10.976 26.991 1.00 76.19 307 THR A N 1
ATOM 2542 C CA . THR A 1 307 ? -16.374 -12.370 26.739 1.00 76.19 307 THR A CA 1
ATOM 2543 C C . THR A 1 307 ? -16.889 -13.253 27.852 1.00 76.19 307 THR A C 1
ATOM 2545 O O . THR A 1 307 ? -17.165 -12.779 28.951 1.00 76.19 307 THR A O 1
ATOM 2548 N N . GLY A 1 308 ? -17.026 -14.550 27.575 1.00 65.81 308 GLY A N 1
ATOM 2549 C CA . GLY A 1 308 ? -17.540 -15.483 28.575 1.00 65.81 308 GLY A CA 1
ATOM 2550 C C . GLY A 1 308 ? -18.972 -15.167 29.006 1.00 65.81 308 GLY A C 1
ATOM 2551 O O . GLY A 1 308 ? -19.430 -15.708 30.012 1.00 65.81 308 GLY A O 1
ATOM 2552 N N . LEU A 1 309 ? -19.683 -14.321 28.244 1.00 65.44 309 LEU A N 1
ATOM 2553 C CA . LEU A 1 309 ? -21.123 -14.204 28.343 1.00 65.44 309 LEU A CA 1
ATOM 2554 C C . LEU A 1 309 ? -21.650 -15.632 28.262 1.00 65.44 309 LEU A C 1
ATOM 2556 O O . LEU A 1 309 ? -21.475 -16.309 27.248 1.00 65.44 309 LEU A O 1
ATOM 2560 N N . SER A 1 310 ? -22.270 -16.094 29.345 1.00 48.59 310 SER A N 1
ATOM 2561 C CA . SER A 1 310 ? -22.947 -17.386 29.450 1.00 48.59 310 SER A CA 1
ATOM 2562 C C . SER A 1 310 ? -24.202 -17.425 28.575 1.00 48.59 310 SER A C 1
ATOM 2564 O O . SER A 1 310 ? -25.202 -18.060 28.910 1.00 48.59 310 SER A O 1
ATOM 2566 N N . ILE A 1 311 ? -24.159 -16.732 27.437 1.00 50.97 311 ILE A N 1
ATOM 2567 C CA . ILE A 1 311 ? -25.060 -16.962 26.340 1.00 50.97 311 ILE A CA 1
ATOM 2568 C C . ILE A 1 311 ? -24.837 -18.425 26.009 1.00 50.97 311 ILE A C 1
ATOM 2570 O O . ILE A 1 311 ? -23.743 -18.851 25.629 1.00 50.97 311 ILE A O 1
ATOM 2574 N N . LYS A 1 312 ? -25.892 -19.206 26.186 1.00 47.59 312 LYS A N 1
ATOM 2575 C CA . LYS A 1 312 ? -26.064 -20.456 25.469 1.00 47.59 312 L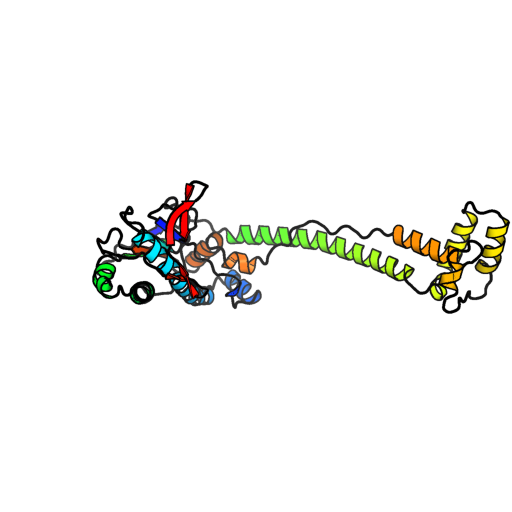YS A CA 1
ATOM 2576 C C . LYS A 1 312 ? -26.151 -20.101 23.985 1.00 47.59 312 LYS A C 1
ATOM 2578 O O . LYS A 1 312 ? -27.220 -20.145 23.395 1.00 47.59 312 LYS A O 1
ATOM 2583 N N . LEU A 1 313 ? -25.038 -19.666 23.404 1.00 53.09 313 LEU A N 1
ATOM 2584 C CA . LEU A 1 313 ? -24.840 -19.691 21.975 1.00 53.09 313 LEU A CA 1
ATOM 2585 C C . LEU A 1 313 ? -24.784 -21.183 21.679 1.00 53.09 313 LEU A C 1
ATOM 2587 O O . LEU A 1 313 ? -23.737 -21.814 21.807 1.00 53.09 313 LEU A O 1
ATOM 2591 N N . GLU A 1 314 ? -25.951 -21.773 21.411 1.00 53.22 314 GLU A N 1
ATOM 2592 C CA . GLU A 1 314 ? -26.036 -23.153 20.933 1.00 53.22 314 GLU A CA 1
ATOM 2593 C C . GLU A 1 314 ? -25.204 -23.303 19.644 1.00 53.22 314 GLU A C 1
ATOM 2595 O O . GLU A 1 314 ? -24.700 -24.386 19.352 1.00 53.22 314 GLU A O 1
ATOM 2600 N N . GLU A 1 315 ? -24.958 -22.185 18.943 1.00 68.62 315 GLU A N 1
ATOM 2601 C CA . GLU A 1 315 ? -24.208 -22.083 17.697 1.00 68.62 315 GLU A CA 1
ATOM 2602 C C . GLU A 1 315 ? -23.138 -20.974 17.746 1.00 68.62 315 GLU A C 1
ATOM 2604 O O . GLU A 1 315 ? -23.316 -19.918 18.355 1.00 68.62 315 GLU A O 1
ATOM 2609 N N . ARG A 1 316 ? -21.997 -21.210 17.087 1.00 82.06 316 ARG A N 1
ATOM 2610 C CA . ARG A 1 316 ? -20.892 -20.240 16.989 1.00 82.06 316 ARG A CA 1
ATOM 2611 C C . ARG A 1 316 ? -21.323 -19.019 16.172 1.00 82.06 316 ARG A C 1
ATOM 2613 O O . ARG A 1 316 ? -21.960 -19.169 15.138 1.00 82.06 316 ARG A O 1
ATOM 2620 N N . LEU A 1 317 ? -20.897 -17.819 16.567 1.00 82.62 317 LEU A N 1
ATOM 2621 C CA . LEU A 1 317 ? -21.184 -16.596 15.821 1.00 82.62 317 LEU A CA 1
ATOM 2622 C C . LEU A 1 317 ? -20.468 -16.586 14.470 1.00 82.62 317 LEU A C 1
ATOM 2624 O O . LEU A 1 317 ? -19.239 -16.695 14.384 1.00 82.62 317 LEU A O 1
ATOM 2628 N N . HIS A 1 318 ? -21.261 -16.375 13.428 1.00 88.19 318 HIS A N 1
ATOM 2629 C CA . HIS A 1 318 ? -20.819 -16.097 12.077 1.00 88.19 318 HIS A CA 1
ATOM 2630 C C . HIS A 1 318 ? -20.728 -14.588 11.842 1.00 88.19 318 HIS A C 1
ATOM 2632 O O . HIS A 1 318 ? -21.513 -13.804 12.371 1.00 88.19 318 HIS A O 1
ATOM 2638 N N . PHE A 1 319 ? -19.841 -14.168 10.947 1.00 89.19 319 PHE A N 1
ATOM 2639 C CA . PHE A 1 319 ? -19.938 -12.845 10.331 1.00 89.19 319 PHE A CA 1
ATOM 2640 C C . PHE A 1 319 ? -19.790 -12.954 8.818 1.00 89.19 319 PHE A C 1
ATOM 2642 O O . PHE A 1 319 ? -19.222 -13.915 8.289 1.00 89.19 319 PHE A O 1
ATOM 2649 N N . GLN A 1 320 ? -20.288 -11.939 8.121 1.00 88.06 320 GLN A N 1
ATOM 2650 C CA . GLN A 1 320 ? -20.141 -11.819 6.683 1.00 88.06 320 GLN A CA 1
ATOM 2651 C C . GLN A 1 320 ? -18.834 -11.090 6.354 1.00 88.06 320 GLN A C 1
ATOM 2653 O O . GLN A 1 320 ? -18.646 -9.929 6.711 1.00 88.06 320 GLN A O 1
ATOM 2658 N N . GLY A 1 321 ? -17.904 -11.776 5.688 1.00 84.06 321 GLY A N 1
ATOM 2659 C CA . GLY A 1 321 ? -16.663 -11.155 5.225 1.00 84.06 321 GLY A CA 1
ATOM 2660 C C . GLY A 1 321 ? -16.886 -10.218 4.033 1.00 84.06 321 GLY A C 1
ATOM 2661 O O . GLY A 1 321 ? -17.931 -10.248 3.392 1.00 84.06 321 GLY A O 1
ATOM 2662 N N . ALA A 1 322 ? -15.853 -9.460 3.654 1.00 80.69 322 ALA A N 1
ATOM 2663 C CA . ALA A 1 322 ? -15.917 -8.493 2.548 1.00 80.69 322 ALA A CA 1
ATOM 2664 C C . ALA A 1 322 ? -16.354 -9.074 1.181 1.00 80.69 322 ALA A C 1
ATOM 2666 O O . ALA A 1 322 ? -16.790 -8.325 0.315 1.00 80.69 322 ALA A O 1
ATOM 2667 N N . MET A 1 323 ? -16.240 -10.393 0.972 1.00 82.94 323 MET A N 1
ATOM 2668 C CA . MET A 1 323 ? -16.713 -11.077 -0.246 1.00 82.94 323 MET A CA 1
ATOM 2669 C C . MET A 1 323 ? -18.113 -11.699 -0.101 1.00 82.94 323 MET A C 1
ATOM 2671 O O . MET A 1 323 ? -18.501 -12.518 -0.923 1.00 82.94 323 MET A O 1
ATOM 2675 N N . GLY A 1 324 ? -18.853 -11.378 0.961 1.00 84.38 324 GLY A N 1
ATOM 2676 C CA . GLY A 1 324 ? -20.205 -11.891 1.199 1.00 84.38 324 GLY A CA 1
ATOM 2677 C C . GLY A 1 324 ? -20.275 -13.288 1.827 1.00 84.38 324 GLY A C 1
ATOM 2678 O O . GLY A 1 324 ? -21.347 -13.694 2.268 1.00 84.38 324 GLY A O 1
ATOM 2679 N N . ASN A 1 325 ? -19.152 -14.006 1.922 1.00 87.00 325 ASN A N 1
ATOM 2680 C CA . ASN A 1 325 ? -19.098 -15.340 2.525 1.00 87.00 325 ASN A CA 1
ATOM 2681 C C . ASN A 1 325 ? -19.234 -15.273 4.051 1.00 87.00 325 ASN A C 1
ATOM 2683 O O . ASN A 1 325 ? -18.572 -14.452 4.697 1.00 87.00 325 ASN A O 1
ATOM 2687 N N . LEU A 1 326 ? -20.023 -16.189 4.614 1.00 88.06 326 LEU A N 1
ATOM 2688 C CA . LEU A 1 326 ? -20.092 -16.416 6.056 1.00 88.06 326 LEU A CA 1
ATOM 2689 C C . LEU A 1 326 ? -18.812 -17.093 6.547 1.00 88.06 326 LEU A C 1
ATOM 2691 O O . LEU A 1 326 ? -18.268 -17.975 5.881 1.00 88.06 326 LEU A O 1
ATOM 2695 N N . LYS A 1 327 ? -18.325 -16.665 7.709 1.00 87.94 327 LYS A N 1
ATOM 2696 C CA . LYS A 1 327 ? -17.129 -17.212 8.355 1.00 87.94 327 LYS A CA 1
ATOM 2697 C C . LYS A 1 327 ? -17.359 -17.371 9.847 1.00 87.94 327 LYS A C 1
ATOM 2699 O O . LYS A 1 327 ? -17.998 -16.507 10.443 1.00 87.94 327 LYS A O 1
ATOM 2704 N N . ILE A 1 328 ? -16.760 -18.406 10.435 1.00 87.62 328 ILE A N 1
ATOM 2705 C CA . ILE A 1 328 ? -16.759 -18.654 11.880 1.00 87.62 328 ILE A CA 1
ATOM 2706 C C . ILE A 1 328 ? -15.343 -18.399 12.414 1.00 87.62 32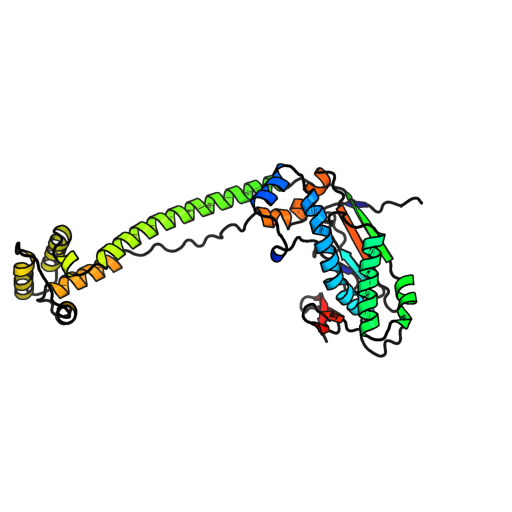8 ILE A C 1
ATOM 2708 O O . ILE A 1 328 ? -14.479 -19.277 12.324 1.00 87.62 328 ILE A O 1
ATOM 2712 N N . PRO A 1 329 ? -15.044 -17.180 12.892 1.00 89.00 329 PRO A N 1
ATOM 2713 C CA . PRO A 1 329 ? -13.727 -16.863 13.409 1.00 89.00 329 PRO A CA 1
ATOM 2714 C C . PRO A 1 329 ? -13.561 -17.368 14.847 1.00 89.00 329 PRO A C 1
ATOM 2716 O O . PRO A 1 329 ? -14.486 -17.288 15.654 1.00 89.00 329 PRO A O 1
ATOM 2719 N N . GLU A 1 330 ? -12.354 -17.811 15.188 1.00 87.25 330 GLU A N 1
ATOM 2720 C CA . GLU A 1 330 ? -11.957 -18.140 16.561 1.00 87.25 330 GLU A CA 1
ATOM 2721 C C . GLU A 1 330 ? -10.525 -17.642 16.820 1.00 87.25 330 GLU A C 1
ATOM 2723 O O . GLU A 1 330 ? -9.630 -17.833 15.986 1.00 87.25 330 GLU A O 1
ATOM 2728 N N . ARG A 1 331 ? -10.288 -16.977 17.961 1.00 88.69 331 ARG A N 1
ATOM 2729 C CA . ARG A 1 331 ? -8.929 -16.580 18.377 1.00 88.69 331 ARG A CA 1
ATOM 2730 C C . ARG A 1 331 ? -8.108 -17.811 18.748 1.00 88.69 331 ARG A C 1
ATOM 2732 O O . ARG A 1 331 ? -8.549 -18.632 19.546 1.00 88.69 331 ARG A O 1
ATOM 2739 N N . SER A 1 332 ? -6.908 -17.932 18.188 1.00 90.00 332 SER A N 1
ATOM 2740 C CA . SER A 1 332 ? -5.979 -19.034 18.472 1.00 90.00 332 SER A CA 1
ATOM 2741 C C . SER A 1 332 ? -4.535 -18.639 18.144 1.00 90.00 332 SER A C 1
ATOM 2743 O O . SER A 1 332 ? -4.289 -17.512 17.729 1.00 90.00 332 SER A O 1
ATOM 2745 N N . PHE A 1 333 ? -3.586 -19.562 18.290 1.00 88.69 333 PHE A N 1
ATOM 2746 C CA . PHE A 1 333 ? -2.216 -19.375 17.814 1.00 88.69 333 PHE A CA 1
ATOM 2747 C C . PHE A 1 333 ? -2.004 -20.003 16.428 1.00 88.69 333 PHE A C 1
ATOM 2749 O O . PHE A 1 333 ? -2.566 -21.066 16.116 1.00 88.69 333 PHE A O 1
ATOM 2756 N N . ASP A 1 334 ? -1.207 -19.334 15.594 1.00 87.06 334 ASP A N 1
ATOM 2757 C CA . ASP A 1 334 ? -0.724 -19.862 14.317 1.00 87.06 334 ASP A CA 1
ATOM 2758 C C . ASP A 1 334 ? 0.394 -20.908 14.519 1.00 87.06 334 ASP A C 1
ATOM 2760 O O . ASP A 1 334 ? 0.726 -21.284 15.646 1.00 87.06 334 ASP A O 1
ATOM 2764 N N . CYS A 1 335 ? 0.971 -21.423 13.427 1.00 85.19 335 CYS A N 1
ATOM 2765 C CA . CYS A 1 335 ? 2.053 -22.414 13.501 1.00 85.19 335 CYS A CA 1
ATOM 2766 C C . CYS A 1 335 ? 3.375 -21.865 14.066 1.00 85.19 335 CYS A C 1
ATOM 2768 O O . CYS A 1 335 ? 4.269 -22.651 14.369 1.00 85.19 335 CYS A O 1
ATOM 2770 N N . TRP A 1 336 ? 3.488 -20.548 14.234 1.00 83.81 336 TRP A N 1
ATOM 2771 C CA . TRP A 1 336 ? 4.636 -19.860 14.820 1.00 83.81 336 TRP A CA 1
ATOM 2772 C C . TRP A 1 336 ? 4.369 -19.398 16.256 1.00 83.81 336 TRP A C 1
ATOM 2774 O O . TRP A 1 336 ? 5.209 -18.719 16.841 1.00 83.81 336 TRP A O 1
ATOM 2784 N N . GLY A 1 337 ? 3.214 -19.753 16.831 1.00 84.12 337 GLY A N 1
ATOM 2785 C CA . GLY A 1 337 ? 2.826 -19.334 18.174 1.00 84.12 337 GLY A CA 1
ATOM 2786 C C . GLY A 1 337 ? 2.345 -17.885 18.258 1.00 84.12 337 GLY A C 1
ATOM 2787 O O . GLY A 1 337 ? 2.200 -17.373 19.364 1.00 84.12 337 GLY A O 1
ATOM 2788 N N . LYS A 1 338 ? 2.078 -17.214 17.130 1.00 86.69 338 LYS A N 1
ATOM 2789 C CA . LYS A 1 338 ? 1.538 -15.849 17.119 1.00 86.69 338 LYS A CA 1
ATOM 2790 C C . LYS A 1 338 ? 0.011 -15.858 17.198 1.00 86.69 338 LYS A C 1
ATOM 2792 O O . LYS A 1 338 ? -0.622 -16.715 16.570 1.00 86.69 338 LYS A O 1
ATOM 2797 N N . PRO A 1 339 ? -0.610 -14.930 17.946 1.00 85.69 339 PRO A N 1
ATOM 2798 C CA . PRO A 1 339 ? -2.061 -14.805 17.975 1.00 85.69 339 PRO A CA 1
ATOM 2799 C C . PRO A 1 339 ? -2.628 -14.559 16.575 1.00 85.69 339 PRO A C 1
ATOM 2801 O O . PRO A 1 339 ? -2.133 -13.740 15.809 1.00 85.69 339 PRO A O 1
ATOM 2804 N N . CYS A 1 340 ? -3.694 -15.265 16.221 1.00 88.88 340 CYS A N 1
ATOM 2805 C CA . CYS A 1 340 ? -4.368 -15.126 14.938 1.00 88.88 340 CYS A CA 1
ATOM 2806 C C . CYS A 1 340 ? -5.858 -15.470 15.049 1.00 88.88 340 CYS A C 1
ATOM 2808 O O . CYS A 1 340 ? -6.349 -15.970 16.064 1.00 88.88 340 CYS A O 1
ATOM 2810 N N . THR A 1 341 ? -6.591 -15.216 13.967 1.00 82.44 341 THR A N 1
ATOM 2811 C CA . THR A 1 341 ? -7.975 -15.671 13.806 1.00 82.44 341 THR A CA 1
ATOM 2812 C C . THR A 1 341 ? -7.998 -16.889 12.886 1.00 82.44 341 THR A C 1
ATOM 2814 O O . THR A 1 341 ? -7.679 -16.756 11.702 1.00 82.44 341 THR A O 1
ATOM 2817 N N . LYS A 1 342 ? -8.382 -18.059 13.408 1.00 82.88 342 LYS A N 1
ATOM 2818 C CA . LYS A 1 342 ? -8.648 -19.254 12.594 1.00 82.88 342 LYS A CA 1
ATOM 2819 C C . LYS A 1 342 ? -10.073 -19.223 12.057 1.00 82.88 342 LYS A C 1
ATOM 2821 O O . LYS A 1 342 ? -10.959 -18.639 12.676 1.00 82.88 342 LYS A O 1
ATOM 2826 N N . TRP A 1 343 ? -10.255 -19.836 10.894 1.00 82.06 343 TRP A N 1
ATOM 2827 C CA . TRP A 1 343 ? -11.538 -19.964 10.213 1.00 82.06 343 TRP A CA 1
ATOM 2828 C C . TRP A 1 343 ? -11.945 -21.433 10.255 1.00 82.06 343 TRP A C 1
ATOM 2830 O O . TRP A 1 343 ? -11.139 -22.277 9.855 1.00 82.06 343 TRP A O 1
ATOM 2840 N N . HIS A 1 344 ? -13.150 -21.711 10.747 1.00 67.56 344 HIS A N 1
ATOM 2841 C CA . HIS A 1 344 ? -13.777 -23.032 10.667 1.00 67.56 344 HIS A CA 1
ATOM 2842 C C . HIS A 1 344 ? -14.794 -23.090 9.539 1.00 67.56 344 HIS A C 1
ATOM 2844 O O . HIS A 1 344 ? -15.425 -22.036 9.271 1.00 67.56 344 HIS A O 1
#

Radius of gyration: 35.62 Å; chains: 1; bounding box: 73×47×95 Å

Secondary structure (DSSP, 8-state):
------EEETT-B-----SSEEEE-----GGG----HHHHHHHHHHT--HHHHHHHHHHHHHHHHHHHHHHHHHHHT-TT-S-EEEEESB-TTSBB--EE--S-HHHHHHHHHHHHHHHHHHTT-GGGHHHHHHH-EEEEEEEE--S---HHHHHHHHHHHHHHHHHHHHHHHHHHHHHHHHHHHHTS-HHHHHTSHHHHHHHHHHHHTSSS-HHHHHHHHHHHSSSS---PPTTHHHHHTT-TTSHHHHHHHHHHHHHHHSPPPPPP--PPPP-HHHHHHH-HHHHHHHHHHTT--EEEEEEEE--S-----SSPPPEE-TTS-EE-EEEEE-TTS-EEEEE-

Foldseek 3Di:
DDDPAAADEAQDFPAAADLQEDEDEQFDDPVQPPDDLVRLVCCVVVLPCVVVLQVSVVSVLVCLLFPLLQQLLAQALDLPDQWHKYKYQADNGRGRLFTFPNDDPVRVLVSSLVSVCQLCVVLVNNVCSVVFVVPKDKDKHWYDYPDDQCQVVLVVVLVVLQVVVCVQVVVLVVLLVVLVVQLVVLVDDLLVQLLDPVSLVVLLVVLVPDPDDPVLSVLACVVSVDPDRDDDDVCRLVVCLPPSSHPSVSSVVVSVVSNVVRDRDDDDPGDNDDSVSSVQNGDSSNCSVSCVVSVTIGMMMMIMTGYNPPPCCVDRGWDQHPVRDIWRWHWDADPVRGIDTDTD

pLDDT: mean 87.47, std 10.08, range [28.31, 98.06]

Sequence (344 aa):
MASTEYLLEFGSFLGEETLEVEFKEFSLRKHRLIFTKDEVYSFIKNQDYSHICKFSRDVLITYFENYIPKYFSAFLNNSKLQKGELWFGISDSGEVLGLPATMTYEEISTNVIDQIKKVLFLNGNLDILDTVLKELKIEIFDVINSSDDQLDMYLTKFKSETKKYQIVFSSYRSEYKKVNKMISYYRRAINTMINEDETRKALIKMVISSEFCPEIKEKVMKKLVSSDDIIFEIGEVTEQKSDPRSPAYWIAKYRDIMIKKYKRPERPIINKPHDPYFRIIQDMNIMGPQFIKAGNNLVVIKITFPTGLSIKLEERLHFQGAMGNLKIPERSFDCWGKPCTKWH